Protein AF-A0A7Y8J6H9-F1 (afdb_monomer)

pLDDT: mean 86.35, std 7.86, range [52.81, 96.5]

Sequence (313 aa):
MFFIVEGRIDFYMDVNGRLVFYYHFTNDETTGGVTGLLPYSRMKTYSGNSIAVGKIRGIRFHKNYFQELEQLNPDFIQRLIGYITERARYFATTQMQREKVSALGNLAAGIAHELNNPASAINRIAYELHNRLLLNVELTEKMLSQNINPDHIQYFRKKIESKDSLPKQKLSSLQRMKKEDELMHWFEEKGLPVDHPVIDTFTEAGFSSDELKNLCDNVPKENVAQILLWIENLLSSKRIIKDMEEASARISNLVNATKIHVHMDRTNEKQPTDIHRDIENTLTLLGYKIREKNISLKKSFCNDLILIQAYIG

Structure (mmCIF, N/CA/C/O backbone):
data_AF-A0A7Y8J6H9-F1
#
_entry.id   AF-A0A7Y8J6H9-F1
#
loop_
_atom_site.group_PDB
_atom_site.id
_atom_site.type_symbol
_atom_site.label_atom_id
_atom_site.label_alt_id
_atom_site.label_comp_id
_atom_site.label_asym_id
_atom_site.label_entity_id
_atom_site.label_seq_id
_atom_site.pdbx_PDB_ins_code
_atom_site.Cartn_x
_atom_site.Cartn_y
_atom_site.Cartn_z
_atom_site.occupancy
_atom_site.B_iso_or_equiv
_atom_site.auth_seq_id
_atom_site.auth_comp_id
_atom_site.auth_asym_id
_atom_site.auth_atom_id
_atom_site.pdbx_PDB_model_num
ATOM 1 N N . MET A 1 1 ? 22.724 8.333 -47.349 1.00 91.81 1 MET A N 1
ATOM 2 C CA . MET A 1 1 ? 23.765 7.927 -46.391 1.00 91.81 1 MET A CA 1
ATOM 3 C C . MET A 1 1 ? 24.709 9.091 -46.146 1.00 91.81 1 MET A C 1
ATOM 5 O O . MET A 1 1 ? 25.038 9.801 -47.091 1.00 91.81 1 MET A O 1
ATOM 9 N N . PHE A 1 2 ? 25.119 9.297 -44.901 1.00 93.00 2 PHE A N 1
ATOM 10 C CA . PHE A 1 2 ? 26.217 10.192 -44.540 1.00 93.00 2 PHE A CA 1
ATOM 11 C C . PHE A 1 2 ? 27.339 9.354 -43.942 1.00 93.00 2 PHE A C 1
ATOM 13 O O . PHE A 1 2 ? 27.059 8.451 -43.158 1.00 93.00 2 PHE A O 1
ATOM 20 N N . PHE A 1 3 ? 28.571 9.657 -44.323 1.00 94.19 3 PHE A N 1
ATOM 21 C CA . PHE A 1 3 ? 29.775 9.018 -43.820 1.00 94.19 3 PHE A CA 1
ATOM 22 C C . PHE A 1 3 ? 30.663 10.090 -43.196 1.00 94.19 3 PHE A C 1
ATOM 24 O O . PHE A 1 3 ? 31.088 11.018 -43.880 1.00 94.19 3 PHE A O 1
ATOM 31 N N . ILE A 1 4 ? 30.901 10.006 -41.898 1.00 95.50 4 ILE A N 1
ATOM 32 C CA . ILE A 1 4 ? 31.739 10.941 -41.155 1.00 95.50 4 ILE A CA 1
ATOM 33 C C . ILE A 1 4 ? 33.169 10.436 -41.275 1.00 95.50 4 ILE A C 1
ATOM 35 O O . ILE A 1 4 ? 33.460 9.310 -40.899 1.00 95.50 4 ILE A O 1
ATOM 39 N N . VAL A 1 5 ? 34.048 11.266 -41.825 1.00 95.00 5 VAL A N 1
ATOM 40 C CA . VAL A 1 5 ? 35.475 10.964 -41.985 1.00 95.00 5 VAL A CA 1
ATOM 41 C C . VAL A 1 5 ? 36.255 11.481 -40.778 1.00 95.00 5 VAL A C 1
ATOM 43 O O . VAL A 1 5 ? 37.121 10.777 -40.271 1.00 95.00 5 VAL A O 1
ATOM 46 N N . GLU A 1 6 ? 35.932 12.693 -40.314 1.00 95.25 6 GLU A N 1
ATOM 47 C CA . GLU A 1 6 ? 36.521 13.332 -39.130 1.00 95.25 6 GLU A CA 1
ATOM 48 C C . GLU A 1 6 ? 35.443 14.074 -38.328 1.00 95.25 6 GLU A C 1
ATOM 50 O O . GLU A 1 6 ? 34.505 14.641 -38.898 1.00 95.25 6 GLU A O 1
ATOM 55 N N . GLY A 1 7 ? 35.612 14.115 -37.006 1.00 94.69 7 GLY A N 1
ATOM 56 C CA . GLY A 1 7 ? 34.668 14.733 -36.074 1.00 94.69 7 GLY A CA 1
ATOM 57 C C . GLY A 1 7 ? 33.564 13.778 -35.612 1.00 94.69 7 GLY A C 1
ATOM 58 O O . GLY A 1 7 ? 33.608 12.577 -35.874 1.00 94.69 7 GLY A O 1
ATOM 59 N N . ARG A 1 8 ? 32.575 14.321 -34.893 1.00 95.12 8 ARG A N 1
ATOM 60 C CA . ARG A 1 8 ? 31.498 13.550 -34.257 1.00 95.12 8 ARG A CA 1
ATOM 61 C C . ARG A 1 8 ? 30.139 14.195 -34.497 1.00 95.12 8 ARG A C 1
ATOM 63 O O . ARG A 1 8 ? 30.011 15.419 -34.483 1.00 95.12 8 ARG A O 1
ATOM 70 N N . ILE A 1 9 ? 29.120 13.366 -34.687 1.00 95.44 9 ILE A N 1
ATOM 71 C CA . ILE A 1 9 ? 27.719 13.788 -34.726 1.00 95.44 9 ILE A CA 1
ATOM 72 C C . ILE A 1 9 ? 26.964 13.088 -33.602 1.00 95.44 9 ILE A C 1
ATOM 74 O O . ILE A 1 9 ? 26.979 11.863 -33.531 1.00 95.44 9 ILE A O 1
ATOM 78 N N . ASP A 1 10 ? 26.259 13.854 -32.778 1.00 95.50 10 ASP A N 1
ATOM 79 C CA . ASP A 1 10 ? 25.422 13.331 -31.702 1.00 95.50 10 ASP A CA 1
ATOM 80 C C . ASP A 1 10 ? 23.957 13.291 -32.162 1.00 95.50 10 ASP A C 1
ATOM 82 O O . ASP A 1 10 ? 23.431 14.244 -32.738 1.00 95.50 10 ASP A O 1
ATOM 86 N N . PHE A 1 11 ? 23.299 12.158 -31.938 1.00 93.06 11 PHE A N 1
ATOM 87 C CA . PHE A 1 11 ? 21.918 11.894 -32.313 1.00 93.06 11 PHE A CA 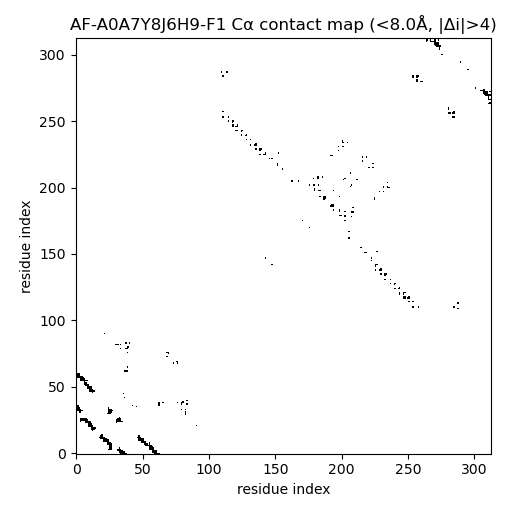1
ATOM 88 C C . PHE A 1 11 ? 21.000 11.999 -31.102 1.00 93.06 11 PHE A C 1
ATOM 90 O O . PHE A 1 11 ? 21.210 11.348 -30.075 1.00 93.06 11 PHE A O 1
ATOM 97 N N . TYR A 1 12 ? 19.950 12.792 -31.268 1.00 92.25 12 TYR A N 1
ATOM 98 C CA . TYR A 1 12 ? 18.951 13.094 -30.264 1.00 92.25 12 TYR A CA 1
ATOM 99 C C . TYR A 1 12 ? 17.572 12.694 -30.767 1.00 92.25 12 TYR A C 1
ATOM 101 O O . TYR A 1 12 ? 17.215 12.981 -31.908 1.00 92.25 12 TYR A O 1
ATOM 109 N N . MET A 1 13 ? 16.760 12.099 -29.904 1.00 90.00 13 MET A N 1
ATOM 110 C CA . MET A 1 13 ? 15.338 11.888 -30.175 1.00 90.00 13 MET A CA 1
ATOM 111 C C . MET A 1 13 ? 14.511 12.810 -29.293 1.00 90.00 13 MET A C 1
ATOM 113 O O . MET A 1 13 ? 14.901 13.100 -28.160 1.00 90.00 13 MET A O 1
ATOM 117 N N . ASP A 1 14 ? 13.374 13.256 -29.814 1.00 85.00 14 ASP A N 1
ATOM 118 C CA . ASP A 1 14 ? 12.376 13.929 -28.994 1.00 85.00 14 ASP A CA 1
ATOM 119 C C . ASP A 1 14 ? 11.662 12.885 -28.129 1.00 85.00 14 ASP A C 1
ATOM 121 O O . ASP A 1 14 ? 11.050 11.944 -28.639 1.00 85.00 14 ASP A O 1
ATOM 125 N N . VAL A 1 15 ? 11.782 13.039 -26.813 1.00 81.69 15 VAL A N 1
ATOM 126 C CA . VAL A 1 15 ? 11.034 12.264 -25.830 1.00 81.69 15 VAL A CA 1
ATOM 127 C C . VAL A 1 15 ? 10.274 13.251 -24.954 1.00 81.69 15 VAL A C 1
ATOM 129 O O . VAL A 1 15 ? 10.865 13.933 -24.116 1.00 81.69 15 VAL A O 1
ATOM 132 N N . ASN A 1 16 ? 8.954 13.318 -25.145 1.00 80.88 16 ASN A N 1
ATOM 133 C CA . ASN A 1 16 ? 8.042 14.204 -24.412 1.00 80.88 16 ASN A CA 1
ATOM 134 C C . ASN A 1 16 ? 8.439 15.697 -24.465 1.00 80.88 16 ASN A C 1
ATOM 136 O O . ASN A 1 16 ? 8.386 16.394 -23.452 1.00 80.88 16 ASN A O 1
ATOM 140 N N . GLY A 1 17 ? 8.860 16.190 -25.632 1.00 82.81 17 GLY A N 1
ATOM 141 C CA . GLY A 1 17 ? 9.226 17.591 -25.860 1.00 82.81 17 GLY A CA 1
ATOM 142 C C . GLY A 1 17 ? 10.652 17.947 -25.432 1.00 82.81 17 GLY A C 1
ATOM 143 O O . GLY A 1 17 ? 11.001 19.127 -25.378 1.00 82.81 17 GLY A O 1
ATOM 144 N N . ARG A 1 18 ? 11.488 16.956 -25.096 1.00 85.50 18 ARG A N 1
ATOM 145 C CA . ARG A 1 18 ? 12.907 17.148 -24.764 1.00 85.50 18 ARG A CA 1
ATOM 146 C C . ARG A 1 18 ? 13.788 16.339 -25.705 1.00 85.50 18 ARG A C 1
ATOM 148 O O . ARG A 1 18 ? 13.578 15.143 -25.886 1.00 85.50 18 ARG A O 1
ATOM 155 N N . LEU A 1 19 ? 14.824 16.981 -26.242 1.00 88.19 19 LEU A N 1
ATOM 156 C CA . LEU A 1 19 ? 15.874 16.300 -26.996 1.00 88.19 19 LEU A CA 1
ATOM 157 C C . LEU A 1 19 ? 16.740 15.484 -26.038 1.00 88.19 19 LEU A C 1
ATOM 159 O O . LEU A 1 19 ? 17.467 16.040 -25.216 1.00 88.19 19 LEU A O 1
ATOM 163 N N . VAL A 1 20 ? 16.676 14.162 -26.156 1.00 87.81 20 VAL A N 1
ATOM 164 C CA . VAL A 1 20 ? 17.495 13.248 -25.360 1.00 87.81 20 VAL A CA 1
ATOM 165 C C . VAL A 1 20 ? 18.556 12.624 -26.247 1.00 87.81 20 VAL A C 1
ATOM 167 O O . VAL A 1 20 ? 18.233 12.120 -27.317 1.00 87.81 20 VAL A O 1
ATOM 170 N N . PHE A 1 21 ? 19.809 12.639 -25.796 1.00 90.62 21 PHE A N 1
ATOM 171 C CA . PHE A 1 21 ? 20.904 11.945 -26.470 1.00 90.62 21 PHE A CA 1
ATOM 172 C C . PHE A 1 21 ? 20.623 10.436 -26.525 1.00 90.62 21 PHE A C 1
ATOM 174 O O . PHE A 1 21 ? 20.186 9.841 -25.533 1.00 90.62 21 PHE A O 1
ATOM 181 N N . TYR A 1 22 ? 20.859 9.830 -27.685 1.00 87.88 22 TYR A N 1
ATOM 182 C CA . TYR A 1 22 ? 20.682 8.395 -27.918 1.00 87.88 22 TYR A CA 1
ATOM 183 C C . TYR A 1 22 ? 21.949 7.733 -28.436 1.00 87.88 22 TYR A C 1
ATOM 185 O O . TYR A 1 22 ? 22.236 6.608 -28.055 1.00 87.88 22 TYR A O 1
ATOM 193 N N . TYR A 1 23 ? 22.681 8.382 -29.336 1.00 90.75 23 TYR A N 1
ATOM 194 C CA . TYR A 1 23 ? 23.809 7.740 -29.999 1.00 90.75 23 TYR A CA 1
ATOM 195 C C . TYR A 1 23 ? 24.784 8.782 -30.525 1.00 90.75 23 TYR A C 1
ATOM 197 O O . TYR A 1 23 ? 24.383 9.913 -30.785 1.00 90.75 23 TYR A O 1
ATOM 205 N N . HIS A 1 24 ? 26.039 8.408 -30.740 1.00 93.00 24 HIS A N 1
ATOM 206 C CA . HIS A 1 24 ? 26.976 9.233 -31.495 1.00 93.00 24 HIS A CA 1
ATOM 207 C C . HIS A 1 24 ? 27.435 8.486 -32.743 1.00 93.00 24 HIS A C 1
ATOM 209 O O . HIS A 1 24 ? 27.506 7.263 -32.758 1.00 93.00 24 HIS A O 1
ATOM 215 N N . PHE A 1 25 ? 27.795 9.224 -33.780 1.00 94.12 25 PHE A N 1
ATOM 216 C CA . PHE A 1 25 ? 28.416 8.700 -34.985 1.00 94.12 25 PHE A CA 1
ATOM 217 C C . PHE A 1 25 ? 29.807 9.321 -35.109 1.00 94.12 25 PHE A C 1
ATOM 219 O O . PHE A 1 25 ? 29.948 10.546 -35.114 1.00 94.12 25 PHE A O 1
ATOM 226 N N . THR A 1 26 ? 30.829 8.475 -35.185 1.00 94.75 26 THR A N 1
ATOM 227 C CA . THR A 1 26 ? 32.235 8.861 -35.366 1.00 94.75 26 THR A CA 1
ATOM 228 C C . THR A 1 26 ? 32.929 7.798 -36.209 1.00 94.75 26 THR A C 1
ATOM 230 O O . THR A 1 26 ? 32.455 6.673 -36.279 1.00 94.75 26 THR A O 1
ATOM 233 N N . ASN A 1 27 ? 34.020 8.121 -36.892 1.00 93.56 27 ASN A N 1
ATOM 234 C CA . ASN A 1 27 ? 34.721 7.139 -37.719 1.00 93.56 27 ASN A CA 1
ATOM 235 C C . ASN A 1 27 ? 35.529 6.153 -36.851 1.00 93.56 27 ASN A C 1
ATOM 237 O O . ASN A 1 27 ? 36.738 6.304 -36.695 1.00 93.56 27 ASN A O 1
ATOM 241 N N . ASP A 1 28 ? 34.842 5.197 -36.228 1.00 91.38 28 ASP A N 1
ATOM 242 C CA . ASP A 1 28 ? 35.395 4.173 -35.341 1.00 91.38 28 ASP A CA 1
ATOM 243 C C . ASP A 1 28 ? 34.905 2.765 -35.712 1.00 91.38 28 ASP A C 1
ATOM 245 O O . ASP A 1 28 ? 34.056 2.580 -36.586 1.00 91.38 28 ASP A O 1
ATOM 249 N N . GLU A 1 29 ? 35.430 1.748 -35.029 1.00 87.88 29 GLU A N 1
ATOM 250 C CA . GLU A 1 29 ? 35.027 0.353 -35.251 1.00 87.88 29 GLU A CA 1
ATOM 251 C C . GLU A 1 29 ? 33.559 0.092 -34.895 1.00 87.88 29 GLU A C 1
ATOM 253 O O . GLU A 1 29 ? 32.939 -0.798 -35.472 1.00 87.88 29 GLU A O 1
ATOM 258 N N . THR A 1 30 ? 32.987 0.885 -33.987 1.00 85.75 30 THR A N 1
ATOM 259 C CA . THR A 1 30 ? 31.632 0.689 -33.457 1.00 85.75 30 THR A CA 1
ATOM 260 C C . THR A 1 30 ? 30.556 1.194 -34.414 1.00 85.75 30 THR A C 1
ATOM 262 O O . THR A 1 30 ? 29.526 0.548 -34.602 1.00 85.75 30 THR A O 1
ATOM 265 N N . THR A 1 31 ? 30.763 2.367 -35.012 1.00 89.50 31 THR A N 1
ATOM 266 C CA . THR A 1 31 ? 29.732 3.082 -35.779 1.00 89.50 31 THR A CA 1
ATOM 267 C C . THR A 1 31 ? 30.120 3.305 -37.236 1.00 89.50 31 THR A C 1
ATOM 269 O O . THR A 1 31 ? 29.258 3.635 -38.058 1.00 89.50 31 THR A O 1
ATOM 272 N N . GLY A 1 32 ? 31.407 3.150 -37.567 1.00 91.12 32 GLY A N 1
ATOM 273 C CA . GLY A 1 32 ? 31.953 3.346 -38.910 1.00 91.12 32 GLY A CA 1
ATOM 274 C C . GLY A 1 32 ? 31.743 4.751 -39.467 1.00 91.12 32 GLY A C 1
ATOM 275 O O . GLY A 1 32 ? 31.848 4.952 -40.670 1.00 91.12 32 GLY A O 1
ATOM 276 N N . GLY A 1 33 ? 31.344 5.713 -38.631 1.00 92.69 33 GLY A N 1
ATOM 277 C CA . GLY A 1 33 ? 30.960 7.057 -39.044 1.00 92.69 33 GLY A CA 1
ATOM 278 C C . GLY A 1 33 ? 29.685 7.112 -39.886 1.00 92.69 33 GLY A C 1
ATOM 279 O O . GLY A 1 33 ? 29.408 8.158 -40.474 1.00 92.69 33 GLY A O 1
ATOM 280 N N . VAL A 1 34 ? 28.899 6.033 -39.986 1.00 93.88 34 VAL A N 1
ATOM 281 C CA . VAL A 1 34 ? 27.810 5.957 -40.971 1.00 93.88 34 VAL A CA 1
ATOM 282 C C . VAL A 1 34 ? 26.441 6.238 -40.361 1.00 93.88 34 VAL A C 1
ATOM 284 O O . VAL A 1 34 ? 26.012 5.614 -39.392 1.00 93.88 34 VAL A O 1
ATOM 287 N N . THR A 1 35 ? 25.691 7.154 -40.975 1.00 91.81 35 THR A N 1
ATOM 288 C CA . THR A 1 35 ? 24.353 7.532 -40.509 1.00 91.81 35 THR A CA 1
ATOM 289 C C . THR A 1 35 ? 23.366 7.854 -41.641 1.00 91.81 35 THR A C 1
ATOM 291 O O . THR A 1 35 ? 23.690 7.864 -42.836 1.00 91.81 35 THR A O 1
ATOM 294 N N . GLY A 1 36 ? 22.110 8.088 -41.259 1.00 90.81 36 GLY A N 1
ATOM 295 C CA . GLY A 1 36 ? 20.974 8.294 -42.150 1.00 90.81 36 GLY A CA 1
ATOM 296 C C . GLY A 1 36 ? 20.478 7.000 -42.801 1.00 90.81 36 GLY A C 1
ATOM 297 O O . GLY A 1 36 ? 20.579 5.911 -42.236 1.00 90.81 36 GLY A O 1
ATOM 298 N N . LEU A 1 37 ? 19.919 7.131 -44.008 1.00 91.44 37 LEU A N 1
ATOM 299 C CA . LEU A 1 37 ? 19.458 5.989 -44.797 1.00 91.44 37 LEU A CA 1
ATOM 300 C C . LEU A 1 37 ? 20.661 5.213 -45.348 1.00 91.44 37 LEU A C 1
ATOM 302 O O . LEU A 1 37 ? 21.498 5.816 -46.027 1.00 91.44 37 LEU A O 1
ATOM 306 N N . LEU A 1 38 ? 20.702 3.910 -45.069 1.00 91.94 38 LEU A N 1
ATOM 307 C CA . LEU A 1 38 ? 21.708 2.944 -45.522 1.00 91.94 38 LEU A CA 1
ATOM 308 C C . LEU A 1 38 ? 21.074 1.923 -46.486 1.00 91.94 38 LEU A C 1
ATOM 310 O O . LEU A 1 38 ? 19.846 1.776 -46.460 1.00 91.94 38 LEU A O 1
ATOM 314 N N . PRO A 1 39 ? 21.867 1.219 -47.317 1.00 91.06 39 PRO A N 1
ATOM 315 C CA . PRO A 1 39 ? 21.382 0.101 -48.127 1.00 91.06 39 PRO A CA 1
ATOM 316 C C . PRO A 1 39 ? 20.582 -0.901 -47.283 1.00 91.06 39 PRO A C 1
ATOM 318 O O . PRO A 1 39 ? 20.914 -1.139 -46.123 1.00 91.06 39 PRO A O 1
ATOM 321 N N . TYR A 1 40 ? 19.486 -1.426 -47.841 1.00 88.75 40 TYR A N 1
ATOM 322 C CA . TYR A 1 40 ? 18.558 -2.363 -47.180 1.00 88.75 40 TYR A CA 1
ATOM 323 C C . TYR A 1 40 ? 17.837 -1.857 -45.917 1.00 88.75 40 TYR A C 1
ATOM 325 O O . TYR A 1 40 ? 17.044 -2.582 -45.310 1.00 88.75 40 TYR A O 1
ATOM 333 N N . SER A 1 41 ? 18.043 -0.598 -45.522 1.00 88.56 41 SER A N 1
ATOM 334 C CA . SER A 1 41 ? 17.325 0.000 -44.399 1.00 88.56 41 SER A CA 1
ATOM 335 C C . SER A 1 41 ? 15.829 0.136 -44.696 1.00 88.56 41 SER A C 1
ATOM 337 O O . SER A 1 41 ? 15.424 0.613 -45.754 1.00 88.56 41 SER A O 1
ATOM 339 N N . ARG A 1 42 ? 14.996 -0.209 -43.707 1.00 86.88 42 ARG A N 1
ATOM 340 C CA . ARG A 1 42 ? 13.530 -0.039 -43.740 1.00 86.88 42 ARG A CA 1
ATOM 341 C C . ARG A 1 42 ? 13.063 1.351 -43.280 1.00 86.88 42 ARG A C 1
ATOM 343 O O . ARG A 1 42 ? 11.867 1.574 -43.102 1.00 86.88 42 ARG A O 1
ATOM 350 N N . MET A 1 43 ? 13.991 2.279 -43.049 1.00 84.88 43 MET A N 1
ATOM 351 C CA . MET A 1 43 ? 13.695 3.620 -42.542 1.00 84.88 43 MET A CA 1
ATOM 352 C C . MET A 1 43 ? 12.871 4.429 -43.556 1.00 84.88 43 MET A C 1
ATOM 354 O O . MET A 1 43 ? 13.311 4.652 -44.681 1.00 84.88 43 MET A O 1
ATOM 358 N N . LYS A 1 44 ? 11.687 4.899 -43.141 1.00 83.75 44 LYS A N 1
ATOM 359 C CA . LYS A 1 44 ? 10.803 5.755 -43.959 1.00 83.75 44 LYS A CA 1
ATOM 360 C C . LYS A 1 44 ? 10.868 7.231 -43.568 1.00 83.75 44 LYS A C 1
ATOM 362 O O . LYS A 1 44 ? 10.704 8.098 -44.419 1.00 83.75 44 LYS A O 1
ATOM 367 N N . THR A 1 45 ? 11.123 7.507 -42.294 1.00 85.00 45 THR A N 1
ATOM 368 C CA . THR A 1 45 ? 11.225 8.848 -41.712 1.00 85.00 45 THR A CA 1
ATOM 369 C C . THR A 1 45 ? 12.455 8.925 -40.815 1.00 85.00 45 THR A C 1
ATOM 371 O O . THR A 1 45 ? 12.956 7.904 -40.340 1.00 85.00 45 THR A O 1
ATOM 374 N N . TYR A 1 46 ? 12.963 10.135 -40.595 1.00 84.44 46 TYR A N 1
ATOM 375 C CA . TYR A 1 46 ? 14.020 10.373 -39.618 1.00 84.44 46 TYR A CA 1
ATOM 376 C C . TYR A 1 46 ? 13.399 10.424 -38.220 1.00 84.44 46 TYR A C 1
ATOM 378 O O . TYR A 1 46 ? 12.488 11.211 -37.981 1.00 84.44 46 TYR A O 1
ATOM 386 N N . SER A 1 47 ? 13.872 9.575 -37.309 1.00 83.12 47 SER A N 1
ATOM 387 C CA . SER A 1 47 ? 13.324 9.429 -35.951 1.00 83.12 47 SER A CA 1
ATOM 388 C C . SER A 1 47 ? 13.880 10.433 -34.935 1.00 83.12 47 SER A C 1
ATOM 390 O O . SER A 1 47 ? 13.511 10.388 -33.764 1.00 83.12 47 SER A O 1
ATOM 392 N N . GLY A 1 48 ? 14.783 11.321 -35.352 1.00 88.56 48 GLY A N 1
ATOM 393 C CA . GLY A 1 48 ? 15.436 12.273 -34.464 1.00 88.56 48 GLY A CA 1
ATOM 394 C C . GLY A 1 48 ? 16.343 13.254 -35.198 1.00 88.56 48 GLY A C 1
ATOM 395 O O . GLY A 1 48 ? 16.468 13.226 -36.424 1.00 88.56 48 GLY A O 1
ATOM 396 N N . ASN A 1 49 ? 16.990 14.109 -34.417 1.00 90.62 49 ASN A N 1
ATOM 397 C CA . ASN A 1 49 ? 17.871 15.174 -34.866 1.00 90.62 49 ASN A CA 1
ATOM 398 C C . ASN A 1 49 ? 19.331 14.780 -34.664 1.00 90.62 49 ASN A C 1
ATOM 400 O O . ASN A 1 49 ? 19.696 14.185 -33.658 1.00 90.62 49 ASN A O 1
ATOM 404 N N . SER A 1 50 ? 20.179 15.130 -35.622 1.00 92.44 50 SER A N 1
ATOM 405 C CA . SER A 1 50 ? 21.624 14.923 -35.535 1.00 92.44 50 SER A CA 1
ATOM 406 C C . SER A 1 50 ? 22.316 16.275 -35.448 1.00 92.44 50 SER A C 1
ATOM 408 O O . SER A 1 50 ? 22.080 17.131 -36.298 1.00 92.44 50 SER A O 1
ATOM 410 N N . ILE A 1 51 ? 23.154 16.467 -34.435 1.00 94.00 51 ILE A N 1
ATOM 411 C CA . ILE A 1 51 ? 23.860 17.720 -34.168 1.00 94.00 51 ILE A CA 1
ATOM 412 C C . ILE A 1 51 ? 25.360 17.461 -34.292 1.00 94.00 51 ILE A C 1
ATOM 414 O O . ILE A 1 51 ? 25.894 16.533 -33.688 1.00 94.00 51 ILE A O 1
ATOM 418 N N . ALA A 1 52 ? 26.047 18.271 -35.096 1.00 95.25 52 ALA A N 1
ATOM 419 C CA . ALA A 1 52 ? 27.498 18.207 -35.204 1.00 95.25 52 ALA A CA 1
ATOM 420 C C . ALA A 1 52 ? 28.147 18.697 -33.902 1.00 95.25 52 ALA A C 1
ATOM 422 O O . ALA A 1 52 ? 27.847 19.794 -33.428 1.00 95.25 52 ALA A O 1
ATOM 423 N N . VAL A 1 53 ? 29.063 17.904 -33.346 1.00 94.00 53 VAL A N 1
ATOM 424 C CA . VAL A 1 53 ? 29.858 18.292 -32.179 1.00 94.00 53 VAL A CA 1
ATOM 425 C C . VAL A 1 53 ? 31.202 18.807 -32.670 1.00 94.00 53 VAL A C 1
ATOM 427 O O . VAL A 1 53 ? 32.142 18.049 -32.902 1.00 94.00 53 VAL A O 1
ATOM 430 N N . GLY A 1 54 ? 31.272 20.122 -32.863 1.00 94.94 54 GLY A N 1
ATOM 431 C CA . GLY A 1 54 ? 32.442 20.791 -33.426 1.00 94.94 54 GLY A CA 1
ATOM 432 C C . GLY A 1 54 ? 32.510 20.698 -34.953 1.00 94.94 54 GLY A C 1
ATOM 433 O O . GLY A 1 54 ? 31.494 20.584 -35.639 1.00 94.94 54 GLY A O 1
ATOM 434 N N . LYS A 1 55 ? 33.727 20.801 -35.499 1.00 95.69 55 LYS A N 1
ATOM 435 C CA . LYS A 1 55 ? 33.958 20.711 -36.946 1.00 95.69 55 LYS A CA 1
ATOM 436 C C . LYS A 1 55 ? 33.894 19.250 -37.386 1.00 95.69 55 LYS A C 1
ATOM 438 O O . LYS A 1 55 ? 34.587 18.409 -36.823 1.00 95.69 55 LYS A O 1
ATOM 443 N N . ILE A 1 56 ? 33.094 18.976 -38.413 1.00 95.69 56 ILE A N 1
ATOM 444 C CA . ILE A 1 56 ? 32.973 17.650 -39.022 1.00 95.69 56 ILE A CA 1
ATOM 445 C C . ILE A 1 56 ? 33.428 17.692 -40.479 1.00 95.69 56 ILE A C 1
ATOM 447 O O . ILE A 1 56 ? 33.176 18.666 -41.192 1.00 95.69 56 ILE A O 1
ATOM 451 N N . ARG A 1 57 ? 34.052 16.609 -40.938 1.00 96.50 57 ARG A N 1
ATOM 452 C CA . ARG A 1 57 ? 34.289 16.339 -42.358 1.00 96.50 57 ARG A CA 1
ATOM 453 C C . ARG A 1 57 ? 33.578 15.046 -42.704 1.00 96.50 57 ARG A C 1
ATOM 455 O O . ARG A 1 57 ? 33.819 14.023 -42.071 1.00 96.50 57 ARG A O 1
ATOM 462 N N . GLY A 1 58 ? 32.709 15.076 -43.705 1.00 94.44 58 GLY A N 1
ATOM 463 C CA . GLY A 1 58 ? 31.941 13.903 -44.096 1.00 94.44 58 GLY A CA 1
ATOM 464 C C . GLY A 1 58 ? 31.563 13.903 -45.567 1.00 94.44 58 GLY A C 1
ATOM 465 O O . GLY A 1 58 ? 31.642 14.921 -46.251 1.00 94.44 58 GLY A O 1
ATOM 466 N N . ILE A 1 59 ? 31.144 12.737 -46.039 1.00 94.06 59 ILE A N 1
ATOM 467 C CA . ILE A 1 59 ? 30.722 12.468 -47.407 1.00 94.06 59 ILE A CA 1
ATOM 468 C C . ILE A 1 59 ? 29.227 12.161 -47.383 1.00 94.06 59 ILE A C 1
ATOM 470 O O . ILE A 1 59 ? 28.741 11.394 -46.548 1.00 94.06 59 ILE A O 1
ATOM 474 N N . ARG A 1 60 ? 28.477 12.748 -48.317 1.00 93.62 60 ARG A N 1
ATOM 475 C CA . ARG A 1 60 ? 27.058 12.446 -48.509 1.00 93.62 60 ARG A CA 1
ATOM 476 C C . ARG A 1 60 ? 26.891 11.582 -49.748 1.00 93.62 60 ARG A C 1
ATOM 478 O O . ARG A 1 60 ? 27.211 12.014 -50.848 1.00 93.62 60 ARG A O 1
ATOM 485 N N . PHE A 1 61 ? 26.313 10.403 -49.565 1.00 91.88 61 PHE A N 1
ATOM 486 C CA . PHE A 1 61 ? 26.033 9.467 -50.645 1.00 91.88 61 PHE A CA 1
ATOM 487 C C . PHE A 1 61 ? 24.523 9.356 -50.872 1.00 91.88 61 PHE A C 1
ATOM 489 O O . PHE A 1 61 ? 23.749 9.068 -49.944 1.00 91.88 61 PHE A O 1
ATOM 496 N N . HIS A 1 62 ? 24.093 9.638 -52.103 1.00 93.75 62 HIS A N 1
ATOM 497 C CA . HIS A 1 62 ? 22.681 9.634 -52.474 1.00 93.75 62 HIS A CA 1
ATOM 498 C C . HIS A 1 62 ? 22.170 8.200 -52.670 1.00 93.75 62 HIS A C 1
ATOM 500 O O . HIS A 1 62 ? 22.882 7.347 -53.189 1.00 93.75 62 HIS A O 1
ATOM 506 N N . LYS A 1 63 ? 20.915 7.936 -52.280 1.00 91.62 63 LYS A N 1
ATOM 507 C CA . LYS A 1 63 ? 20.323 6.584 -52.294 1.00 91.62 63 LYS A CA 1
ATOM 508 C C . LYS A 1 63 ? 20.293 5.921 -53.677 1.00 91.62 63 LYS A C 1
ATOM 510 O O . LYS A 1 63 ? 20.320 4.702 -53.758 1.00 91.62 63 LYS A O 1
ATOM 515 N N . ASN A 1 64 ? 20.256 6.718 -54.748 1.00 95.06 64 ASN A N 1
ATOM 516 C CA . ASN A 1 64 ? 20.198 6.213 -56.127 1.00 95.06 64 ASN A CA 1
ATOM 517 C C . ASN A 1 64 ? 21.438 5.393 -56.511 1.00 95.06 64 ASN A C 1
ATOM 519 O O . ASN A 1 64 ? 21.351 4.567 -57.406 1.00 95.06 64 ASN A O 1
ATOM 523 N N . TYR A 1 65 ? 22.560 5.596 -55.820 1.00 93.44 65 TYR A N 1
ATOM 524 C CA . TYR A 1 65 ? 23.815 4.902 -56.099 1.00 93.44 65 TYR A CA 1
ATOM 525 C C . TYR A 1 65 ? 24.028 3.667 -55.209 1.00 93.44 65 TYR A C 1
ATOM 527 O O . TYR A 1 65 ? 25.092 3.065 -55.245 1.00 93.44 65 TYR A O 1
ATOM 535 N N . PHE A 1 66 ? 23.059 3.278 -54.368 1.00 92.69 66 PHE A N 1
ATOM 536 C CA . PHE A 1 66 ? 23.234 2.134 -53.458 1.00 92.69 66 PHE A CA 1
ATOM 537 C C . PHE A 1 66 ? 23.399 0.802 -54.197 1.00 92.69 66 PHE A C 1
ATOM 539 O O . PHE A 1 66 ? 24.189 -0.024 -53.755 1.00 92.69 66 PHE A O 1
ATOM 546 N N . GLN A 1 67 ? 22.697 0.614 -55.318 1.00 91.62 67 GLN A N 1
ATOM 547 C CA . GLN A 1 67 ? 22.811 -0.603 -56.127 1.00 91.62 67 GLN A CA 1
ATOM 548 C C . GLN A 1 67 ? 24.184 -0.704 -56.809 1.00 91.62 67 GLN A C 1
ATOM 550 O O . GLN A 1 67 ? 24.791 -1.768 -56.826 1.00 91.62 67 GLN A O 1
ATOM 555 N N . GLU A 1 68 ? 24.701 0.410 -57.330 1.00 93.88 68 GLU A N 1
ATOM 556 C CA . GLU A 1 68 ? 26.047 0.467 -57.911 1.00 93.88 68 GLU A CA 1
ATOM 557 C C . GLU A 1 68 ? 27.126 0.246 -56.840 1.00 93.88 68 GLU A C 1
ATOM 559 O O . GLU A 1 68 ? 28.061 -0.521 -57.046 1.00 93.88 68 GLU A O 1
ATOM 564 N N . LEU A 1 69 ? 26.962 0.850 -55.657 1.00 89.81 69 LEU A N 1
ATOM 565 C CA . LEU A 1 69 ? 27.870 0.660 -54.523 1.00 89.81 69 LEU A CA 1
ATOM 566 C C . LEU A 1 69 ? 27.986 -0.814 -54.117 1.00 89.81 69 LEU A C 1
ATOM 568 O O . LEU A 1 69 ? 29.074 -1.272 -53.784 1.00 89.81 69 LEU A O 1
ATOM 572 N N . GLU A 1 70 ? 26.877 -1.549 -54.155 1.00 92.00 70 GLU A N 1
ATOM 573 C CA . GLU A 1 70 ? 26.863 -2.982 -53.876 1.00 92.00 70 GLU A CA 1
ATOM 574 C C . GLU A 1 70 ? 27.604 -3.798 -54.932 1.00 92.00 70 GLU A C 1
ATOM 576 O O . GLU A 1 70 ? 28.367 -4.692 -54.577 1.00 92.00 70 GLU A O 1
ATOM 581 N N . GLN A 1 71 ? 27.435 -3.464 -56.212 1.00 93.69 71 GLN A N 1
ATOM 582 C CA . GLN A 1 71 ? 28.161 -4.129 -57.296 1.00 93.69 71 GLN A CA 1
ATOM 583 C C . GLN A 1 71 ? 29.671 -3.878 -57.211 1.00 93.69 71 GLN A C 1
ATOM 585 O O . GLN A 1 71 ? 30.459 -4.779 -57.486 1.00 93.69 71 GLN A O 1
ATOM 590 N N . LEU A 1 72 ? 30.072 -2.664 -56.824 1.00 94.75 72 LEU A N 1
ATOM 591 C CA . LEU A 1 72 ? 31.476 -2.268 -56.735 1.00 94.75 72 LEU A CA 1
ATOM 592 C C . LEU A 1 72 ? 32.166 -2.778 -55.466 1.00 94.75 72 LEU A C 1
ATOM 594 O O . LEU A 1 72 ? 33.366 -3.046 -55.497 1.00 94.75 72 LEU A O 1
ATOM 598 N N . ASN A 1 73 ? 31.449 -2.863 -54.340 1.00 94.25 73 ASN A N 1
ATOM 599 C CA . ASN A 1 73 ? 32.038 -3.254 -53.060 1.00 94.25 73 ASN A CA 1
ATOM 600 C C . ASN A 1 73 ? 31.038 -3.982 -52.131 1.00 94.25 73 ASN A C 1
ATOM 602 O O . ASN A 1 73 ? 30.492 -3.375 -51.199 1.00 94.25 73 ASN A O 1
ATOM 606 N N . PRO A 1 74 ? 30.827 -5.296 -52.340 1.00 92.69 74 PRO A N 1
ATOM 607 C CA . PRO A 1 74 ? 29.958 -6.114 -51.492 1.00 92.69 74 PRO A CA 1
ATOM 608 C C . PRO A 1 74 ? 30.391 -6.150 -50.017 1.00 92.69 74 PRO A C 1
ATOM 610 O O . PRO A 1 74 ? 29.549 -6.059 -49.120 1.00 92.69 74 PRO A O 1
ATOM 613 N N . ASP A 1 75 ? 31.698 -6.207 -49.745 1.00 93.50 75 ASP A N 1
ATOM 614 C CA . ASP A 1 75 ? 32.241 -6.260 -48.379 1.00 93.50 75 ASP A CA 1
ATOM 615 C C . ASP A 1 75 ? 31.896 -4.994 -47.584 1.00 93.50 75 ASP A C 1
ATOM 617 O O . ASP A 1 75 ? 31.596 -5.043 -46.385 1.00 93.50 75 ASP A O 1
ATOM 621 N N . PHE A 1 76 ? 31.889 -3.837 -48.250 1.00 90.81 76 PHE A N 1
ATOM 622 C CA . PHE A 1 76 ? 31.465 -2.589 -47.628 1.00 90.81 76 PHE A CA 1
ATOM 623 C C . PHE A 1 76 ? 29.978 -2.620 -47.261 1.00 90.81 76 PHE A C 1
ATOM 625 O O . PHE A 1 76 ? 29.623 -2.235 -46.145 1.00 90.81 76 PHE A O 1
ATOM 632 N N . ILE A 1 77 ? 29.110 -3.140 -48.137 1.00 92.75 77 ILE A N 1
ATOM 633 C CA . ILE A 1 77 ? 27.684 -3.335 -47.827 1.00 92.75 77 ILE A CA 1
ATOM 634 C C . ILE A 1 77 ? 27.506 -4.261 -46.620 1.00 92.75 77 ILE A C 1
ATOM 636 O O . ILE A 1 77 ? 26.712 -3.951 -45.729 1.00 92.75 77 ILE A O 1
ATOM 640 N N . GLN A 1 78 ? 28.274 -5.350 -46.537 1.00 91.25 78 GLN A N 1
ATOM 641 C CA . GLN A 1 78 ? 28.222 -6.265 -45.396 1.00 91.25 78 GLN A CA 1
ATOM 642 C C . GLN A 1 78 ? 28.569 -5.554 -44.077 1.00 91.25 78 GLN A C 1
ATOM 644 O O . GLN A 1 78 ? 27.868 -5.731 -43.076 1.00 91.25 78 GLN A O 1
ATOM 649 N N . ARG A 1 79 ? 29.584 -4.678 -44.074 1.00 91.69 79 ARG A N 1
ATOM 650 C CA . ARG A 1 79 ? 29.911 -3.842 -42.903 1.00 91.69 79 ARG A CA 1
ATOM 651 C C . ARG A 1 79 ? 28.784 -2.868 -42.553 1.00 91.69 79 ARG A C 1
ATOM 653 O O . ARG A 1 79 ? 28.435 -2.744 -41.381 1.00 91.69 79 ARG A O 1
ATOM 660 N N . LEU A 1 80 ? 28.163 -2.226 -43.550 1.00 92.62 80 LEU A N 1
ATOM 661 C CA . LEU A 1 80 ? 27.006 -1.345 -43.334 1.00 92.62 80 LEU A CA 1
ATOM 662 C C . LEU A 1 80 ? 25.832 -2.083 -42.677 1.00 92.62 80 LEU A C 1
ATOM 664 O O . LEU A 1 80 ? 25.199 -1.538 -41.772 1.00 92.62 80 LEU A O 1
ATOM 668 N N . ILE A 1 81 ? 25.563 -3.325 -43.087 1.00 91.44 81 ILE A N 1
ATOM 669 C CA . ILE A 1 81 ? 24.542 -4.180 -42.465 1.00 91.44 81 ILE A CA 1
ATOM 670 C C . ILE A 1 81 ? 24.904 -4.492 -41.006 1.00 91.44 81 ILE A C 1
ATOM 672 O O . ILE A 1 81 ? 24.029 -4.436 -40.135 1.00 91.44 81 ILE A O 1
ATOM 676 N N . GLY A 1 82 ? 26.183 -4.750 -40.716 1.00 91.56 82 GLY A N 1
ATOM 677 C CA . GLY A 1 82 ? 26.695 -4.900 -39.351 1.00 91.56 82 GLY A CA 1
ATOM 678 C C . GLY A 1 82 ? 26.375 -3.684 -38.476 1.00 91.56 82 GLY A C 1
ATOM 679 O O . GLY A 1 82 ? 25.727 -3.827 -37.439 1.00 91.56 82 GLY A O 1
ATOM 680 N N . TYR A 1 83 ? 26.703 -2.476 -38.947 1.00 91.94 83 TYR A N 1
ATOM 681 C CA . TYR A 1 83 ? 26.397 -1.232 -38.226 1.00 91.94 83 TYR A CA 1
ATOM 682 C C . TYR A 1 83 ? 24.894 -1.013 -38.016 1.00 91.94 83 TYR A C 1
ATOM 684 O O . TYR A 1 83 ? 24.479 -0.560 -36.949 1.00 91.94 83 TYR A O 1
ATOM 692 N N . ILE A 1 84 ? 24.046 -1.349 -38.998 1.00 90.38 84 ILE A N 1
ATOM 693 C CA . ILE A 1 84 ? 22.583 -1.290 -38.828 1.00 90.38 84 ILE A CA 1
ATOM 694 C C . ILE A 1 84 ? 22.134 -2.239 -37.716 1.00 90.38 84 ILE A C 1
ATOM 696 O O . ILE A 1 84 ? 21.284 -1.860 -36.912 1.00 90.38 84 ILE A O 1
ATOM 700 N N . THR A 1 85 ? 22.686 -3.451 -37.683 1.00 89.19 85 THR A N 1
ATOM 701 C CA . THR A 1 85 ? 22.298 -4.504 -36.739 1.00 89.19 85 THR A CA 1
ATOM 702 C C . THR A 1 85 ? 22.694 -4.143 -35.312 1.00 89.19 85 THR A C 1
ATOM 704 O O . THR A 1 85 ? 21.846 -4.183 -34.420 1.00 89.19 85 THR A O 1
ATOM 707 N N . GLU A 1 86 ? 23.940 -3.711 -35.101 1.00 88.25 86 GLU A N 1
ATOM 708 C CA . GLU A 1 86 ? 24.407 -3.242 -33.792 1.00 88.25 86 GLU A CA 1
ATOM 709 C C . GLU A 1 86 ? 23.613 -2.024 -33.320 1.00 88.25 86 GLU A C 1
ATOM 711 O O . GLU A 1 86 ? 23.134 -1.989 -32.185 1.00 88.25 86 GLU A O 1
ATOM 716 N N . ARG A 1 87 ? 23.360 -1.062 -34.215 1.00 88.75 87 ARG A N 1
ATOM 717 C CA . ARG A 1 87 ? 22.528 0.101 -33.897 1.00 88.75 87 ARG A CA 1
ATOM 718 C C . ARG A 1 87 ? 21.104 -0.309 -33.526 1.00 88.75 87 ARG A C 1
ATOM 720 O O . ARG A 1 87 ? 20.578 0.172 -32.531 1.00 88.75 87 ARG A O 1
ATOM 727 N N . ALA A 1 88 ? 20.469 -1.204 -34.279 1.00 87.12 88 ALA A N 1
ATOM 728 C CA . ALA A 1 88 ? 19.121 -1.674 -33.962 1.00 87.12 88 ALA A CA 1
ATOM 729 C C . ALA A 1 88 ? 19.067 -2.363 -32.589 1.00 87.12 88 ALA A C 1
ATOM 731 O O . ALA A 1 88 ? 18.149 -2.099 -31.810 1.00 87.12 88 ALA A O 1
ATOM 732 N N . ARG A 1 89 ? 20.074 -3.187 -32.266 1.00 87.12 89 ARG A N 1
ATOM 733 C CA . ARG A 1 89 ? 20.198 -3.836 -30.956 1.00 87.12 89 ARG A CA 1
ATOM 734 C C . ARG A 1 89 ? 20.358 -2.808 -29.840 1.00 87.12 89 ARG A C 1
ATOM 736 O O . ARG A 1 89 ? 19.609 -2.869 -28.869 1.00 87.12 89 ARG A O 1
ATOM 743 N N . TYR A 1 90 ? 21.261 -1.841 -30.008 1.00 86.56 90 TYR A N 1
ATOM 744 C CA . TYR A 1 90 ? 21.483 -0.769 -29.038 1.00 86.56 90 TYR A CA 1
ATOM 745 C C . TYR A 1 90 ? 20.185 -0.004 -28.745 1.00 86.56 90 TYR A C 1
ATOM 747 O O . TYR A 1 90 ? 19.775 0.117 -27.590 1.00 86.56 90 TYR A O 1
ATOM 755 N N . PHE A 1 91 ? 19.478 0.430 -29.792 1.00 84.94 91 PHE A N 1
ATOM 756 C CA . PHE A 1 91 ? 18.210 1.147 -29.650 1.00 84.94 91 PHE A CA 1
ATOM 757 C C . PHE A 1 91 ? 17.154 0.313 -28.920 1.00 84.94 91 PHE A C 1
ATOM 759 O O . PHE A 1 91 ? 16.501 0.834 -28.017 1.00 84.94 91 PHE A O 1
ATOM 766 N N . ALA A 1 92 ? 17.013 -0.972 -29.259 1.00 84.06 92 ALA A N 1
ATOM 767 C CA . ALA A 1 92 ? 16.086 -1.867 -28.572 1.00 84.06 92 ALA A CA 1
ATOM 768 C C . ALA A 1 92 ? 16.430 -2.004 -27.079 1.00 84.06 92 ALA A C 1
ATOM 770 O O . ALA A 1 92 ? 15.546 -1.881 -26.231 1.00 84.06 92 ALA A O 1
ATOM 771 N N . THR A 1 93 ? 17.713 -2.180 -26.739 1.00 84.56 93 THR A N 1
ATOM 772 C CA . THR A 1 93 ? 18.149 -2.294 -25.339 1.00 84.56 93 THR A CA 1
ATOM 773 C C . THR A 1 93 ? 17.933 -1.008 -24.545 1.00 84.56 93 THR A C 1
ATOM 775 O O . THR A 1 93 ? 17.407 -1.058 -23.434 1.00 84.56 93 THR A O 1
ATOM 778 N N . THR A 1 94 ? 18.268 0.156 -25.109 1.00 82.50 94 THR A N 1
ATOM 779 C CA . THR A 1 94 ? 18.076 1.450 -24.441 1.00 82.50 94 THR A CA 1
ATOM 780 C C . THR A 1 94 ? 16.597 1.775 -24.269 1.00 82.50 94 THR A C 1
ATOM 782 O O . THR A 1 94 ? 16.203 2.276 -23.217 1.00 82.50 94 THR A O 1
ATOM 785 N N . GLN A 1 95 ? 15.767 1.478 -25.272 1.00 81.31 95 GLN A N 1
ATOM 786 C CA . GLN A 1 95 ? 14.322 1.671 -25.186 1.00 81.31 95 GLN A CA 1
ATOM 787 C C . GLN A 1 95 ? 13.724 0.811 -24.069 1.00 81.31 95 GLN A C 1
ATOM 789 O O . GLN A 1 95 ? 13.036 1.340 -23.199 1.00 81.31 95 GLN A O 1
ATOM 794 N N . MET A 1 96 ? 14.071 -0.479 -24.028 1.00 77.44 96 MET A N 1
ATOM 795 C CA . MET A 1 96 ? 13.622 -1.393 -22.977 1.00 77.44 96 MET A CA 1
ATOM 796 C C . MET A 1 96 ? 14.061 -0.916 -21.585 1.00 77.44 96 MET A C 1
ATOM 798 O O . MET A 1 96 ? 13.262 -0.904 -20.653 1.00 77.44 96 MET A O 1
ATOM 802 N N . GLN A 1 97 ? 15.309 -0.462 -21.427 1.00 76.81 97 GLN A N 1
ATOM 803 C CA . GLN A 1 97 ? 15.791 0.097 -20.158 1.00 76.81 97 GLN A CA 1
ATOM 804 C C . GLN A 1 97 ? 15.020 1.356 -19.735 1.00 76.81 97 GLN A C 1
ATOM 806 O O . GLN A 1 97 ? 14.713 1.520 -18.555 1.00 76.81 97 GLN A O 1
ATOM 811 N N . ARG A 1 98 ? 14.679 2.244 -20.674 1.00 77.00 98 ARG A N 1
ATOM 812 C CA . ARG A 1 98 ? 13.888 3.448 -20.374 1.00 77.00 98 ARG A CA 1
ATOM 813 C C . ARG A 1 98 ? 12.459 3.119 -19.979 1.00 77.00 98 ARG A C 1
ATOM 815 O O . ARG A 1 98 ? 11.956 3.698 -19.019 1.00 77.00 98 ARG A O 1
ATOM 822 N N . GLU A 1 99 ? 11.825 2.192 -20.689 1.00 77.62 99 GLU A N 1
ATOM 823 C CA . GLU A 1 99 ? 10.494 1.694 -20.343 1.00 77.62 99 GLU A CA 1
ATOM 824 C C . GLU A 1 99 ? 10.497 1.087 -18.937 1.00 77.62 99 GLU A C 1
ATOM 826 O O . GLU A 1 99 ? 9.627 1.427 -18.138 1.00 77.62 99 GLU A O 1
ATOM 831 N N . LYS A 1 100 ? 11.531 0.310 -18.583 1.00 74.75 100 LYS A N 1
ATOM 832 C CA . LYS A 1 100 ? 11.725 -0.213 -17.221 1.00 74.75 100 LYS A CA 1
ATOM 833 C C . LYS A 1 100 ? 11.828 0.894 -16.173 1.00 74.75 100 LYS A C 1
ATOM 835 O O . LYS A 1 100 ? 11.095 0.871 -15.190 1.00 74.75 100 LYS A O 1
ATOM 840 N N . VAL A 1 101 ? 12.696 1.889 -16.376 1.00 75.19 101 VAL A N 1
ATOM 841 C CA . VAL A 1 101 ? 12.852 3.009 -15.425 1.00 75.19 101 VAL A CA 1
ATOM 842 C C . VAL A 1 101 ? 11.551 3.804 -15.285 1.00 75.19 101 VAL A C 1
ATOM 844 O O . VAL A 1 101 ? 11.173 4.177 -14.176 1.00 75.19 101 VAL A O 1
ATOM 847 N N . SER A 1 102 ? 10.837 4.037 -16.388 1.00 73.00 102 SER A N 1
ATOM 848 C CA . SER A 1 102 ? 9.548 4.731 -16.367 1.00 73.00 102 SER A CA 1
ATOM 849 C C . SER A 1 102 ? 8.475 3.927 -15.627 1.00 73.00 102 SER A C 1
ATOM 851 O O . SER A 1 102 ? 7.771 4.484 -14.781 1.00 73.00 102 SER A O 1
ATOM 853 N N . ALA A 1 103 ? 8.375 2.622 -15.890 1.00 72.19 103 ALA A N 1
ATOM 854 C CA . ALA A 1 103 ? 7.463 1.723 -15.191 1.00 72.19 103 ALA A CA 1
ATOM 855 C C . ALA A 1 103 ? 7.769 1.672 -13.687 1.00 72.19 103 ALA A C 1
ATOM 857 O O . ALA A 1 103 ? 6.854 1.810 -12.874 1.00 72.19 103 ALA A O 1
ATOM 858 N N . LEU A 1 104 ? 9.050 1.579 -13.317 1.00 72.50 104 LEU A N 1
ATOM 859 C CA . LEU A 1 104 ? 9.496 1.597 -11.927 1.00 72.50 104 LEU A CA 1
ATOM 860 C C . LEU A 1 104 ? 9.167 2.929 -11.242 1.00 72.50 104 LEU A C 1
ATOM 862 O O . LEU A 1 104 ? 8.709 2.923 -10.106 1.00 72.50 104 LEU A O 1
ATOM 866 N N . GLY A 1 105 ? 9.336 4.063 -11.928 1.00 74.62 105 GLY A N 1
ATOM 867 C CA . GLY A 1 105 ? 8.957 5.380 -11.407 1.00 74.62 105 GLY A CA 1
ATOM 868 C C . GLY A 1 105 ? 7.456 5.495 -11.126 1.00 74.62 105 GLY A C 1
ATOM 869 O O . GLY A 1 105 ? 7.058 5.954 -10.055 1.00 74.62 105 GLY A O 1
ATOM 870 N N . ASN A 1 106 ? 6.619 5.009 -12.046 1.00 74.00 106 ASN A N 1
ATOM 871 C CA . ASN A 1 106 ? 5.166 4.969 -11.856 1.00 74.00 106 ASN A CA 1
ATOM 872 C C . ASN A 1 106 ? 4.755 4.039 -10.704 1.00 74.00 106 ASN A C 1
ATOM 874 O O . ASN A 1 106 ? 3.875 4.382 -9.913 1.00 74.00 106 ASN A O 1
ATOM 878 N N . LEU A 1 107 ? 5.391 2.869 -10.591 1.00 74.50 107 LEU A N 1
ATOM 879 C CA . LEU A 1 107 ? 5.164 1.946 -9.480 1.00 74.50 107 LEU A CA 1
ATOM 880 C C . LEU A 1 107 ? 5.606 2.557 -8.150 1.00 74.50 107 LEU A C 1
ATOM 882 O O . LEU A 1 107 ? 4.838 2.519 -7.196 1.00 74.50 107 LEU A O 1
ATOM 886 N N . ALA A 1 108 ? 6.785 3.176 -8.094 1.00 76.81 108 ALA A N 1
ATOM 887 C CA . ALA A 1 108 ? 7.300 3.833 -6.898 1.00 76.81 108 ALA A CA 1
ATOM 888 C C . ALA A 1 108 ? 6.363 4.948 -6.410 1.00 76.81 108 ALA A C 1
ATOM 890 O O . ALA A 1 108 ? 6.086 5.022 -5.215 1.00 76.81 108 ALA A O 1
ATOM 891 N N . ALA A 1 109 ? 5.819 5.765 -7.319 1.00 77.88 109 ALA A N 1
ATOM 892 C CA . ALA A 1 109 ? 4.834 6.790 -6.974 1.00 77.88 109 ALA A CA 1
ATOM 893 C C . ALA A 1 109 ? 3.539 6.185 -6.399 1.00 77.88 109 ALA A C 1
ATOM 895 O O . ALA A 1 109 ? 3.046 6.647 -5.369 1.00 77.88 109 ALA A O 1
ATOM 896 N N . GLY A 1 110 ? 3.017 5.119 -7.018 1.00 78.19 110 GLY A N 1
ATOM 897 C CA . GLY A 1 110 ? 1.832 4.411 -6.521 1.00 78.19 110 GLY A CA 1
ATOM 898 C C . GLY A 1 110 ? 2.062 3.751 -5.158 1.00 78.19 110 GLY A C 1
ATOM 899 O O . GLY A 1 110 ? 1.234 3.873 -4.262 1.00 78.19 110 GLY A O 1
ATOM 900 N N . ILE A 1 111 ? 3.216 3.110 -4.967 1.00 82.62 111 ILE A N 1
ATOM 901 C CA . ILE A 1 111 ? 3.595 2.469 -3.702 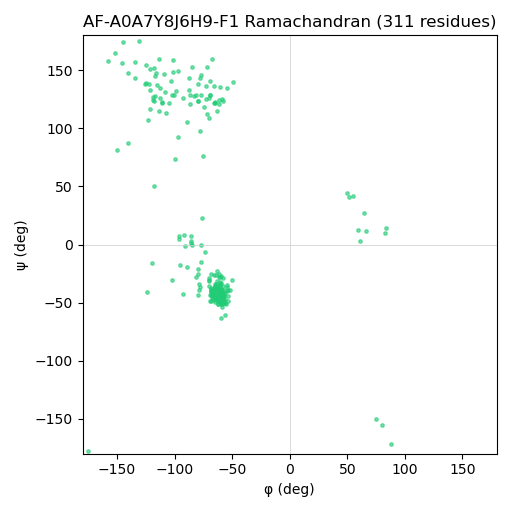1.00 82.62 111 ILE A CA 1
ATOM 902 C C . ILE A 1 111 ? 3.793 3.513 -2.603 1.00 82.62 111 ILE A C 1
ATOM 904 O O . ILE A 1 111 ? 3.336 3.300 -1.487 1.00 82.62 111 ILE A O 1
ATOM 908 N N . ALA A 1 112 ? 4.426 4.651 -2.899 1.00 83.19 112 ALA A N 1
ATOM 909 C CA . ALA A 1 112 ? 4.583 5.732 -1.929 1.00 83.19 112 ALA A CA 1
ATOM 910 C C . ALA A 1 112 ? 3.221 6.226 -1.422 1.00 83.19 112 ALA A C 1
ATOM 912 O O . ALA A 1 11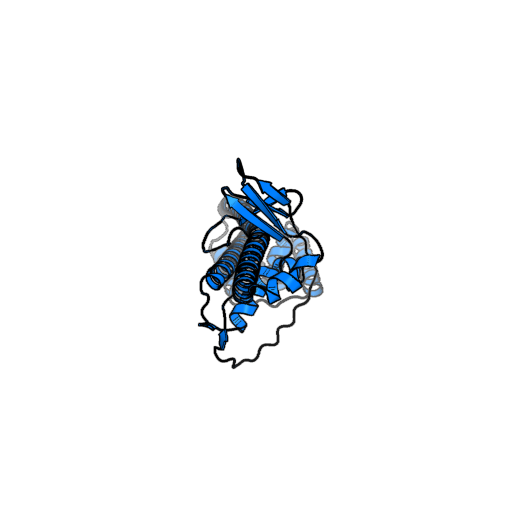2 ? 3.027 6.379 -0.217 1.00 83.19 112 ALA A O 1
ATOM 913 N N . HIS A 1 113 ? 2.256 6.403 -2.328 1.00 84.00 113 HIS A N 1
ATOM 914 C CA . HIS A 1 113 ? 0.887 6.746 -1.955 1.00 84.00 113 HIS A CA 1
ATOM 915 C C . HIS A 1 113 ? 0.239 5.653 -1.086 1.00 84.00 113 HIS A C 1
ATOM 917 O O . HIS A 1 113 ? -0.309 5.938 -0.021 1.00 84.00 113 HIS A O 1
ATOM 923 N N . GLU A 1 114 ? 0.364 4.388 -1.488 1.00 84.25 114 GLU A N 1
ATOM 924 C CA . GLU A 1 114 ? -0.202 3.259 -0.745 1.00 84.25 114 GLU A CA 1
ATOM 925 C C . GLU A 1 114 ? 0.467 2.994 0.606 1.00 84.25 114 GLU A C 1
ATOM 927 O O . GLU A 1 114 ? -0.187 2.447 1.487 1.00 84.25 114 GLU A O 1
ATOM 932 N N . LEU A 1 115 ? 1.730 3.385 0.797 1.00 88.12 115 LEU A N 1
ATOM 933 C CA . LEU A 1 115 ? 2.430 3.335 2.084 1.00 88.12 115 LEU A CA 1
ATOM 934 C C . LEU A 1 115 ? 2.038 4.506 2.990 1.00 88.12 115 LEU A C 1
ATOM 936 O O . LEU A 1 115 ? 1.854 4.321 4.195 1.00 88.12 115 LEU A O 1
ATOM 940 N N . ASN A 1 116 ? 1.863 5.700 2.420 1.00 87.25 116 ASN A N 1
ATOM 941 C CA . ASN A 1 116 ? 1.452 6.885 3.171 1.00 87.25 116 ASN A CA 1
ATOM 942 C C . ASN A 1 116 ? 0.061 6.722 3.796 1.00 87.25 116 ASN A C 1
ATOM 944 O O . ASN A 1 116 ? -0.183 7.256 4.878 1.00 87.25 116 ASN A O 1
ATOM 948 N N . ASN A 1 117 ? -0.832 5.959 3.164 1.00 88.62 117 ASN A N 1
ATOM 949 C CA . ASN A 1 117 ? -2.178 5.692 3.674 1.00 88.62 117 ASN A CA 1
ATOM 950 C C . ASN A 1 117 ? -2.190 4.996 5.055 1.00 88.62 117 ASN A C 1
ATOM 952 O O . ASN A 1 117 ? -2.671 5.604 6.018 1.00 88.62 117 ASN A O 1
ATOM 956 N N . PRO A 1 118 ? -1.666 3.764 5.213 1.00 91.38 118 PRO A N 1
ATOM 957 C CA . PRO A 1 118 ? -1.590 3.097 6.507 1.00 91.38 118 PRO A CA 1
ATOM 958 C C . PRO A 1 118 ? -0.672 3.837 7.484 1.00 91.38 118 PRO A C 1
ATOM 960 O O . PRO A 1 118 ? -1.005 3.895 8.660 1.00 91.38 118 PRO A O 1
ATOM 963 N N . ALA A 1 119 ? 0.414 4.476 7.032 1.00 92.50 119 ALA A N 1
ATOM 964 C CA . ALA A 1 119 ? 1.264 5.278 7.918 1.00 92.50 119 ALA A CA 1
ATOM 965 C C . ALA A 1 119 ? 0.494 6.455 8.545 1.00 92.50 119 ALA A C 1
ATOM 967 O O . ALA A 1 119 ? 0.546 6.683 9.753 1.00 92.50 119 ALA A O 1
ATOM 968 N N . SER A 1 120 ? -0.297 7.167 7.739 1.00 92.69 120 SER A N 1
ATOM 969 C CA . SER A 1 120 ? -1.166 8.241 8.227 1.00 92.69 120 SER A CA 1
ATOM 970 C C . SER A 1 120 ? -2.264 7.711 9.151 1.00 92.69 120 SER A C 1
ATOM 972 O O . SER A 1 120 ? -2.621 8.376 10.122 1.00 92.69 120 SER A O 1
ATOM 974 N N . ALA A 1 121 ? -2.798 6.517 8.871 1.00 92.19 121 ALA A N 1
ATOM 975 C CA . ALA A 1 121 ? -3.756 5.859 9.755 1.00 92.19 121 ALA A CA 1
ATOM 976 C C . ALA A 1 121 ? -3.130 5.526 11.115 1.00 92.19 121 ALA A C 1
ATOM 978 O O . ALA A 1 121 ? -3.725 5.860 12.134 1.00 92.19 121 ALA A O 1
ATOM 979 N N . ILE A 1 122 ? -1.914 4.969 11.135 1.00 94.31 122 ILE A N 1
ATOM 980 C CA . ILE A 1 122 ? -1.158 4.670 12.359 1.00 94.31 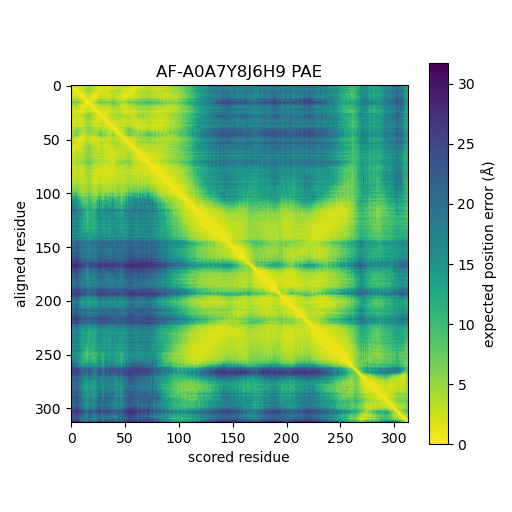122 ILE A CA 1
ATOM 981 C C . ILE A 1 122 ? -0.954 5.933 13.198 1.00 94.31 122 ILE A C 1
ATOM 983 O O . ILE A 1 122 ? -1.188 5.898 14.400 1.00 94.31 122 ILE A O 1
ATOM 987 N N . ASN A 1 123 ? -0.583 7.060 12.582 1.00 94.00 123 ASN A N 1
ATOM 988 C CA . ASN A 1 123 ? -0.418 8.320 13.315 1.00 94.00 123 ASN A CA 1
ATOM 989 C C . ASN A 1 123 ? -1.726 8.793 13.970 1.00 94.00 123 ASN A C 1
ATOM 991 O O . ASN A 1 123 ? -1.717 9.206 15.128 1.00 94.00 123 ASN A O 1
ATOM 995 N N . ARG A 1 124 ? -2.861 8.702 13.260 1.00 93.75 124 ARG A N 1
ATOM 996 C CA . ARG A 1 124 ? -4.178 9.036 13.834 1.00 93.75 124 ARG A CA 1
ATOM 997 C C . ARG A 1 124 ? -4.567 8.085 14.966 1.00 93.75 124 ARG A C 1
ATOM 999 O O . ARG A 1 124 ? -5.028 8.538 16.005 1.00 93.75 124 ARG A O 1
ATOM 1006 N N . ILE A 1 125 ? -4.345 6.788 14.768 1.00 94.12 125 ILE A N 1
ATOM 1007 C CA . ILE A 1 125 ? -4.580 5.735 15.761 1.00 94.12 125 ILE A CA 1
ATOM 1008 C C . ILE A 1 125 ? -3.750 5.989 17.025 1.00 94.12 125 ILE A C 1
ATOM 1010 O O . ILE A 1 125 ? -4.287 5.934 18.125 1.00 94.12 125 ILE A O 1
ATOM 1014 N N . ALA A 1 126 ? -2.463 6.308 16.884 1.00 94.06 126 ALA A N 1
ATOM 1015 C CA . ALA A 1 126 ? -1.584 6.586 18.014 1.00 94.06 126 ALA A CA 1
ATOM 1016 C C . ALA A 1 126 ? -2.054 7.808 18.822 1.00 94.06 126 ALA A C 1
ATOM 1018 O O . ALA A 1 126 ? -2.037 7.775 20.052 1.00 94.06 126 ALA A O 1
ATOM 1019 N N . TYR A 1 127 ? -2.515 8.861 18.139 1.00 95.69 127 TYR A N 1
ATOM 1020 C CA . TYR A 1 127 ? -3.093 10.040 18.786 1.00 95.69 127 TYR A CA 1
ATOM 1021 C C . TYR A 1 127 ? -4.385 9.713 19.553 1.00 95.69 127 TYR A C 1
ATOM 1023 O O . TYR A 1 127 ? -4.540 10.111 20.705 1.00 95.69 127 TYR A O 1
ATOM 1031 N N . GLU A 1 128 ? -5.290 8.941 18.951 1.00 94.31 128 GLU A N 1
ATOM 1032 C CA . GLU A 1 128 ? -6.529 8.514 19.609 1.00 94.31 128 GLU A CA 1
ATOM 1033 C C . GLU A 1 128 ? -6.253 7.609 20.821 1.00 94.31 128 GLU A C 1
ATOM 1035 O O . GLU A 1 128 ? -6.838 7.792 21.889 1.00 94.31 128 GLU A O 1
ATOM 1040 N N . LEU A 1 129 ? -5.305 6.673 20.697 1.00 95.25 129 LEU A N 1
ATOM 1041 C CA . LEU A 1 129 ? -4.884 5.822 21.809 1.00 95.25 129 LEU A CA 1
ATOM 1042 C C . LEU A 1 129 ? -4.319 6.656 22.964 1.00 95.25 129 LEU A C 1
ATOM 1044 O O . LEU A 1 129 ? -4.649 6.399 24.118 1.00 95.25 129 LEU A O 1
ATOM 1048 N N . HIS A 1 130 ? -3.509 7.674 22.665 1.00 95.69 130 HIS A N 1
ATOM 1049 C CA . HIS A 1 130 ? -2.999 8.599 23.674 1.00 95.69 130 HIS A CA 1
ATOM 1050 C C . HIS A 1 130 ? -4.138 9.289 24.441 1.00 95.69 130 HIS A C 1
ATOM 1052 O O . HIS A 1 130 ? -4.135 9.288 25.673 1.00 95.69 130 HIS A O 1
ATOM 1058 N N . ASN A 1 131 ? -5.149 9.812 23.741 1.00 95.12 131 ASN A N 1
ATOM 1059 C CA . ASN A 1 131 ? -6.305 10.446 24.386 1.00 95.12 131 ASN A CA 1
ATOM 1060 C C . ASN A 1 131 ? -7.083 9.460 25.267 1.00 95.12 131 ASN A C 1
ATOM 1062 O O . ASN A 1 131 ? -7.496 9.802 26.374 1.00 95.12 131 ASN A O 1
ATOM 1066 N N . ARG A 1 132 ? -7.232 8.210 24.819 1.00 94.19 132 ARG A N 1
ATOM 1067 C CA . ARG A 1 132 ? -7.906 7.162 25.595 1.00 94.19 132 ARG A CA 1
ATOM 1068 C C . ARG A 1 132 ? -7.126 6.696 26.814 1.00 94.19 132 ARG A C 1
ATOM 1070 O O . ARG A 1 132 ? -7.748 6.328 27.811 1.00 94.19 132 ARG A O 1
ATOM 1077 N N . LEU A 1 133 ? -5.795 6.740 26.774 1.00 95.31 133 LEU A N 1
ATOM 1078 C CA . LEU A 1 133 ? -4.960 6.505 27.952 1.00 95.31 133 LEU A CA 1
ATOM 1079 C C . LEU A 1 133 ? -5.159 7.607 29.000 1.00 95.31 133 LEU A C 1
ATOM 1081 O O . LEU A 1 133 ? -5.326 7.285 30.173 1.00 95.31 133 LEU A O 1
ATOM 1085 N N . LEU A 1 134 ? -5.224 8.879 28.590 1.00 96.00 134 LEU A N 1
ATOM 1086 C CA . LEU A 1 134 ? -5.554 9.984 29.503 1.00 96.00 134 LEU A CA 1
ATOM 1087 C C . LEU A 1 134 ? -6.960 9.818 30.095 1.00 96.00 134 LEU A C 1
ATOM 1089 O O . LEU A 1 134 ? -7.129 9.860 31.313 1.00 96.00 134 LEU A O 1
ATOM 1093 N N . LEU A 1 135 ? -7.950 9.510 29.252 1.00 94.44 135 LEU A N 1
ATOM 1094 C CA . LEU A 1 135 ? -9.315 9.223 29.695 1.00 94.44 135 LEU A CA 1
ATOM 1095 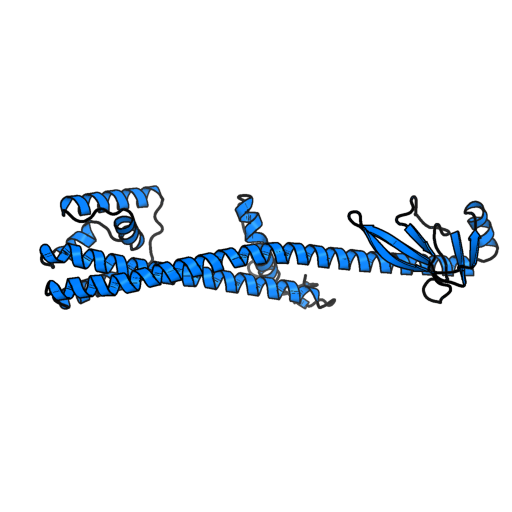C C . LEU A 1 135 ? -9.374 8.015 30.645 1.00 94.44 135 LEU A C 1
ATOM 1097 O O . LEU A 1 135 ? -10.178 7.993 31.573 1.00 94.44 135 LEU A O 1
ATOM 1101 N N . ASN A 1 136 ? -8.523 7.001 30.451 1.00 94.56 136 ASN A N 1
ATOM 1102 C CA . ASN A 1 136 ? -8.462 5.844 31.343 1.00 94.56 136 ASN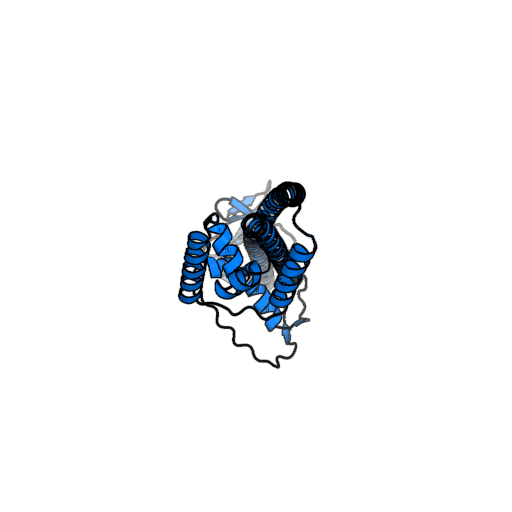 A CA 1
ATOM 1103 C C . ASN A 1 136 ? -8.052 6.244 32.766 1.00 94.56 136 ASN A C 1
ATOM 1105 O O . ASN A 1 136 ? -8.635 5.723 33.718 1.00 94.56 136 ASN A O 1
ATOM 1109 N N . VAL A 1 137 ? -7.109 7.180 32.910 1.00 94.56 137 VAL A N 1
ATOM 1110 C CA . VAL A 1 137 ? -6.710 7.725 34.216 1.00 94.56 137 VAL A CA 1
ATOM 1111 C C . VAL A 1 137 ? -7.897 8.428 34.874 1.00 94.56 137 VAL A C 1
ATOM 1113 O O . VAL A 1 137 ? -8.272 8.056 35.983 1.00 94.56 137 VAL A O 1
ATOM 1116 N N . GLU A 1 138 ? -8.564 9.344 34.166 1.00 94.44 138 GLU A N 1
ATOM 1117 C CA . GLU A 1 138 ? -9.730 10.075 34.692 1.00 94.44 138 GLU A CA 1
ATOM 1118 C C . GLU A 1 138 ? -10.883 9.144 35.100 1.00 94.44 138 GLU A C 1
ATOM 1120 O O . GLU A 1 138 ? -11.506 9.312 36.152 1.00 94.44 138 GLU A O 1
ATOM 1125 N N . LEU A 1 139 ? -11.187 8.138 34.272 1.00 92.38 139 LEU A N 1
ATOM 1126 C CA . LEU A 1 139 ? -12.224 7.155 34.578 1.00 92.38 139 LEU A CA 1
ATOM 1127 C C . LEU A 1 139 ? -11.840 6.309 35.793 1.00 92.38 139 LEU A C 1
ATOM 1129 O O . LEU A 1 139 ? -12.709 6.009 36.607 1.00 92.38 139 LEU A O 1
ATOM 1133 N N . THR A 1 140 ? -10.561 5.963 35.942 1.00 92.31 140 THR A N 1
ATOM 1134 C CA . THR A 1 140 ? -10.063 5.207 37.098 1.00 92.31 140 THR A CA 1
ATOM 1135 C C . THR A 1 140 ? -10.157 6.033 38.383 1.00 92.31 140 THR A C 1
ATOM 1137 O O . THR A 1 140 ? -10.646 5.526 39.390 1.00 92.31 140 THR A O 1
ATOM 1140 N N . GLU A 1 141 ? -9.789 7.317 38.359 1.00 93.31 141 GLU A N 1
ATOM 1141 C CA . GLU A 1 141 ? -9.955 8.224 39.506 1.00 93.31 141 GLU A CA 1
ATOM 1142 C C . GLU A 1 141 ? -11.424 8.345 39.938 1.00 93.31 141 GLU A C 1
ATOM 1144 O O . GLU A 1 141 ? -11.730 8.279 41.131 1.00 93.31 141 GLU A O 1
ATOM 1149 N N . LYS A 1 142 ? -12.354 8.439 38.977 1.00 91.38 142 LYS A N 1
ATOM 1150 C CA . LYS A 1 142 ? -13.804 8.431 39.245 1.00 91.38 142 LYS A CA 1
ATOM 1151 C C . LYS A 1 142 ? -14.290 7.113 39.853 1.00 91.38 142 LYS A C 1
ATOM 1153 O O . LYS A 1 142 ? -15.136 7.126 40.741 1.00 91.38 142 LYS A O 1
ATOM 1158 N N . MET A 1 143 ? -13.761 5.973 39.405 1.00 90.69 143 MET A N 1
ATOM 1159 C CA . MET A 1 143 ? -14.101 4.675 40.003 1.00 90.69 143 MET A CA 1
ATOM 1160 C C . MET A 1 143 ? -13.623 4.579 41.458 1.00 90.69 143 MET A C 1
ATOM 1162 O O . MET A 1 143 ? -14.338 4.042 42.306 1.00 90.69 143 MET A O 1
ATOM 1166 N N . LEU A 1 144 ? -12.436 5.119 41.754 1.00 90.50 144 LEU A N 1
ATOM 1167 C CA . LEU A 1 144 ? -11.887 5.165 43.110 1.00 90.50 144 LEU A CA 1
ATOM 1168 C C . LEU A 1 144 ? -12.695 6.098 44.019 1.00 90.50 144 LEU A C 1
ATOM 1170 O O . LEU A 1 144 ? -13.007 5.718 45.144 1.00 90.50 144 LEU A O 1
ATOM 1174 N N . SER A 1 145 ? -13.092 7.282 43.539 1.00 90.75 145 SER A N 1
ATOM 1175 C CA . SER A 1 145 ? -13.889 8.229 44.336 1.00 90.75 145 SER A CA 1
ATOM 1176 C C . SER A 1 145 ? -15.293 7.709 44.667 1.00 90.75 145 SER A C 1
ATOM 1178 O O . SER A 1 145 ? -15.849 8.060 45.707 1.00 90.75 145 SER A O 1
ATOM 1180 N N . GLN A 1 146 ? -15.839 6.824 43.831 1.00 88.94 146 GLN A N 1
ATOM 1181 C CA . GLN A 1 146 ? -17.107 6.124 44.060 1.00 88.94 146 GLN A CA 1
ATOM 1182 C C . GLN A 1 146 ? -16.969 4.841 44.900 1.00 88.94 146 GLN A C 1
ATOM 1184 O O . GLN A 1 146 ? -17.961 4.148 45.116 1.00 88.94 146 GLN A O 1
ATOM 1189 N N . ASN A 1 147 ? -15.766 4.507 45.388 1.00 88.06 147 ASN A N 1
ATOM 1190 C CA . ASN A 1 147 ? -15.487 3.274 46.135 1.00 88.06 147 ASN A CA 1
ATOM 1191 C C . ASN A 1 147 ? -15.984 2.005 45.414 1.00 88.06 147 ASN A C 1
ATOM 1193 O O . ASN A 1 147 ? -16.541 1.091 46.032 1.00 88.06 147 ASN A O 1
ATOM 1197 N N . ILE A 1 148 ? -15.800 1.935 44.091 1.00 87.81 148 ILE A N 1
ATOM 1198 C CA . ILE A 1 148 ? -16.199 0.759 43.314 1.00 87.81 148 ILE A CA 1
ATOM 1199 C C . ILE A 1 148 ? -15.364 -0.448 43.753 1.00 87.81 148 ILE A C 1
ATOM 1201 O O . ILE A 1 148 ? -14.138 -0.437 43.650 1.00 87.81 148 ILE A O 1
ATOM 1205 N N . ASN A 1 149 ? -16.041 -1.508 44.210 1.00 87.69 149 ASN A N 1
ATOM 1206 C CA . ASN A 1 149 ? -15.383 -2.739 44.643 1.00 87.69 149 ASN A CA 1
ATOM 1207 C C . ASN A 1 149 ? -14.554 -3.353 43.483 1.00 87.69 149 ASN A C 1
ATOM 1209 O O . ASN A 1 149 ? -15.124 -3.627 42.417 1.00 87.69 149 ASN A O 1
ATOM 1213 N N . PRO A 1 150 ? -13.244 -3.620 43.682 1.00 87.00 150 PRO A N 1
ATOM 1214 C CA . PRO A 1 150 ? -12.395 -4.324 42.718 1.00 87.00 150 PRO A CA 1
ATOM 1215 C C . PRO A 1 150 ? -12.969 -5.650 42.197 1.00 87.00 150 PRO A C 1
ATOM 1217 O O . PRO A 1 150 ? -12.724 -6.001 41.040 1.00 87.00 150 PRO A O 1
ATOM 1220 N N . ASP A 1 151 ? -13.768 -6.361 42.996 1.00 87.50 151 ASP A N 1
ATOM 1221 C CA . ASP A 1 151 ? -14.413 -7.618 42.596 1.00 87.50 151 ASP A CA 1
ATOM 1222 C C . ASP A 1 151 ? -15.345 -7.426 41.390 1.00 87.50 151 ASP A C 1
ATOM 1224 O O . ASP A 1 151 ? -15.386 -8.267 40.487 1.00 87.50 151 ASP A O 1
ATOM 1228 N N . HIS A 1 152 ? -16.045 -6.287 41.316 1.00 84.19 152 HIS A N 1
ATOM 1229 C CA . HIS A 1 152 ? -16.895 -5.959 40.170 1.00 84.19 152 HIS A CA 1
ATOM 1230 C C . HIS A 1 152 ? -16.050 -5.763 38.905 1.00 84.19 152 HIS A C 1
ATOM 1232 O O . HIS A 1 152 ? -16.385 -6.285 37.843 1.00 84.19 152 HIS A O 1
ATOM 1238 N N . ILE A 1 153 ? -14.909 -5.077 39.020 1.00 83.44 153 ILE A N 1
ATOM 1239 C CA . ILE A 1 153 ? -13.980 -4.863 37.900 1.00 83.44 153 ILE A CA 1
ATOM 1240 C C . ILE A 1 153 ? -13.432 -6.209 37.409 1.00 83.44 153 ILE A C 1
ATOM 1242 O O . ILE A 1 153 ? -13.409 -6.477 36.205 1.00 83.44 153 ILE A O 1
ATOM 1246 N N . GLN A 1 154 ? -13.036 -7.091 38.333 1.00 86.00 154 GLN A N 1
ATOM 1247 C CA . GLN A 1 154 ? -12.536 -8.422 37.997 1.00 86.00 154 GLN A CA 1
ATOM 1248 C C . GLN A 1 154 ? -13.607 -9.284 37.312 1.00 86.00 154 GLN A C 1
ATOM 1250 O O . GLN A 1 154 ? -13.299 -9.991 36.347 1.00 86.00 154 GLN A O 1
ATOM 1255 N N . TYR A 1 155 ? -14.855 -9.216 37.782 1.00 85.19 155 TYR A N 1
ATOM 1256 C CA . TYR A 1 155 ? -15.989 -9.916 37.182 1.00 85.19 155 TYR A CA 1
ATOM 1257 C C . TYR A 1 155 ? -16.207 -9.495 35.722 1.00 85.19 155 TYR A C 1
ATOM 1259 O O . TYR A 1 155 ? -16.224 -10.347 34.826 1.00 85.19 155 TYR A O 1
ATOM 1267 N N . PHE A 1 156 ? -16.282 -8.187 35.461 1.00 84.31 156 PHE A N 1
ATOM 1268 C CA . PHE A 1 156 ? -16.434 -7.656 34.106 1.00 84.31 156 PHE A CA 1
ATOM 1269 C C . PHE A 1 156 ? -15.252 -8.014 33.204 1.00 84.31 156 PHE A C 1
ATOM 1271 O O . PHE A 1 156 ? -15.449 -8.479 32.079 1.00 84.31 156 PHE A O 1
ATOM 1278 N N . ARG A 1 157 ? -14.019 -7.876 33.707 1.00 84.38 157 ARG A N 1
ATOM 1279 C CA . ARG A 1 157 ? -12.809 -8.236 32.960 1.00 84.38 157 ARG A CA 1
ATOM 1280 C C . ARG A 1 157 ? -12.830 -9.700 32.511 1.00 84.38 157 ARG A C 1
ATOM 1282 O O . ARG A 1 157 ? -12.610 -9.965 31.332 1.00 84.38 157 ARG A O 1
ATOM 1289 N N . LYS A 1 158 ? -13.143 -10.643 33.410 1.00 86.06 158 LYS A N 1
ATOM 1290 C CA . LYS A 1 158 ? -13.228 -12.080 33.075 1.00 86.06 158 LYS A CA 1
ATOM 1291 C C . LYS A 1 158 ? -14.267 -12.359 31.989 1.00 86.06 158 LYS A C 1
ATOM 1293 O O . LYS A 1 158 ? -14.036 -13.185 31.109 1.00 86.06 158 LYS A O 1
ATOM 1298 N N . LYS A 1 159 ? -15.410 -11.669 32.033 1.00 83.88 159 LYS A N 1
ATOM 1299 C CA . LYS A 1 159 ? -16.462 -11.810 31.018 1.00 83.88 159 LYS A CA 1
ATOM 1300 C C . LYS A 1 159 ? -16.004 -11.306 29.651 1.00 83.88 159 LYS A C 1
ATOM 1302 O O . LYS A 1 159 ? -16.212 -12.008 28.663 1.00 83.88 159 LYS A O 1
ATOM 1307 N N . ILE A 1 160 ? -15.314 -10.168 29.596 1.00 82.69 160 ILE A N 1
ATOM 1308 C CA . ILE A 1 160 ? -14.715 -9.653 28.355 1.00 82.69 160 ILE A CA 1
ATOM 1309 C C . ILE A 1 160 ? -13.675 -10.639 27.802 1.00 82.69 160 ILE A C 1
ATOM 1311 O O . ILE A 1 160 ? -13.748 -11.007 26.634 1.00 82.69 160 ILE A O 1
ATOM 1315 N N . GLU A 1 161 ? -12.755 -11.129 28.637 1.00 84.38 161 GLU A N 1
ATOM 1316 C CA . GLU A 1 161 ? -11.715 -12.086 28.222 1.00 84.38 161 GLU A CA 1
ATOM 1317 C C . GLU A 1 161 ? -12.308 -13.396 27.682 1.00 84.38 161 GLU A C 1
ATOM 1319 O O . GLU A 1 161 ? -11.864 -13.905 26.654 1.00 84.38 161 GLU A O 1
ATOM 1324 N N . SER A 1 162 ? -13.361 -13.918 28.322 1.00 83.94 162 SER A N 1
ATOM 1325 C CA . SER A 1 162 ? -14.058 -15.113 27.830 1.00 83.94 162 SER A CA 1
ATOM 1326 C C . SER A 1 162 ? -14.658 -14.907 26.437 1.00 83.94 162 SER A C 1
ATOM 1328 O O . SER A 1 162 ? -14.650 -15.820 25.612 1.00 83.94 162 SER A O 1
ATOM 1330 N N . LYS A 1 163 ? -15.115 -13.688 26.142 1.00 81.25 163 LYS A N 1
ATOM 1331 C CA . LYS A 1 163 ? -15.730 -13.333 24.866 1.00 81.25 163 LYS A CA 1
ATOM 1332 C C . LYS A 1 163 ? -14.703 -13.134 23.757 1.00 81.25 163 LYS A C 1
ATOM 1334 O O . LYS A 1 163 ? -14.947 -13.566 22.635 1.00 81.25 163 LYS A O 1
ATOM 1339 N N . ASP A 1 164 ? -13.542 -12.567 24.085 1.00 78.62 164 ASP A N 1
ATOM 1340 C CA . ASP A 1 164 ? -12.416 -12.419 23.153 1.00 78.62 164 ASP A CA 1
ATOM 1341 C C . ASP A 1 164 ? -11.911 -13.784 22.634 1.00 78.62 164 ASP A C 1
ATOM 1343 O O . ASP A 1 164 ? -11.421 -13.870 21.509 1.00 78.62 164 ASP A O 1
ATOM 1347 N N . SER A 1 165 ? -12.065 -14.862 23.418 1.00 74.19 165 SER A N 1
ATOM 1348 C CA . SER A 1 165 ? -11.672 -16.224 23.018 1.00 74.19 165 SER A CA 1
ATOM 1349 C C . SER A 1 165 ? -12.633 -16.913 22.038 1.00 74.19 165 SER A C 1
ATOM 1351 O O . SER A 1 165 ? -12.273 -17.919 21.421 1.00 74.19 165 SER A O 1
ATOM 1353 N N . LEU A 1 166 ? -13.851 -16.389 21.879 1.00 77.00 166 LEU A N 1
ATOM 1354 C CA . LEU A 1 166 ? -14.854 -16.964 20.991 1.00 77.00 166 LEU A CA 1
ATOM 1355 C C . LEU A 1 166 ? -14.695 -16.408 19.568 1.00 77.00 166 LEU A C 1
ATOM 1357 O O . LEU A 1 166 ? -14.415 -15.220 19.384 1.00 77.00 166 LEU A O 1
ATOM 1361 N N . PRO A 1 167 ? -14.915 -17.229 18.526 1.00 72.62 167 PRO A N 1
ATOM 1362 C CA . PRO A 1 167 ? -14.899 -16.737 17.158 1.00 72.62 167 PRO A CA 1
ATOM 1363 C C . PRO A 1 167 ? -16.002 -15.689 16.966 1.00 72.62 167 PRO A C 1
ATOM 1365 O O . PRO A 1 167 ? -17.189 -15.966 17.145 1.00 72.62 167 PRO A O 1
ATOM 1368 N N . LYS A 1 168 ? -15.610 -14.471 16.574 1.00 72.50 168 LYS A N 1
ATOM 1369 C CA . LYS A 1 168 ? -16.564 -13.395 16.283 1.00 72.50 168 LYS A CA 1
ATOM 1370 C C . LYS A 1 168 ? -17.405 -13.760 15.059 1.00 72.50 168 LYS A C 1
ATOM 1372 O O . LYS A 1 168 ? -16.876 -13.972 13.967 1.00 72.50 168 LYS A O 1
ATOM 1377 N N . GLN A 1 169 ? -18.724 -13.796 15.229 1.00 72.62 169 GLN A N 1
ATOM 1378 C CA . GLN A 1 169 ? -19.655 -13.999 14.124 1.00 72.62 169 GLN A CA 1
ATOM 1379 C C . GLN A 1 169 ? -19.658 -12.761 13.216 1.00 72.62 169 GLN A C 1
ATOM 1381 O O . GLN A 1 169 ? -19.839 -11.639 13.689 1.00 72.62 169 GLN A O 1
ATOM 1386 N N . LYS A 1 170 ? -19.479 -12.950 11.903 1.00 76.69 170 LYS A N 1
ATOM 1387 C CA . LYS A 1 170 ? -19.667 -11.865 10.930 1.00 76.69 170 LYS A CA 1
ATOM 1388 C C . LYS A 1 170 ? -21.154 -11.538 10.831 1.00 76.69 170 LYS A C 1
ATOM 1390 O O . LYS A 1 170 ? -21.922 -12.328 10.286 1.00 76.69 170 LYS A O 1
ATOM 1395 N N . LEU A 1 171 ? -21.542 -10.384 11.360 1.00 81.25 171 LEU A N 1
ATOM 1396 C CA . LEU A 1 171 ? -22.898 -9.863 11.241 1.00 81.25 171 LEU A CA 1
ATOM 1397 C C . LEU A 1 171 ? -23.086 -9.222 9.864 1.00 81.25 171 LEU A C 1
ATOM 1399 O O . LEU A 1 171 ? -22.212 -8.508 9.373 1.00 81.25 171 LEU A O 1
ATOM 1403 N N . SER A 1 172 ? -24.240 -9.463 9.247 1.00 88.38 172 SER A N 1
ATOM 1404 C CA . SER A 1 172 ? -24.697 -8.646 8.118 1.00 88.38 172 SER A CA 1
ATOM 1405 C C . SER A 1 172 ? -25.036 -7.225 8.583 1.00 88.38 172 SER A C 1
ATOM 1407 O O . SER A 1 172 ? -25.333 -7.012 9.759 1.00 88.38 172 SER A O 1
ATOM 1409 N N . SER A 1 173 ? -25.065 -6.259 7.659 1.00 87.75 173 SER A N 1
ATOM 1410 C CA . SER A 1 173 ? -25.425 -4.866 7.970 1.00 87.75 173 SER A CA 1
ATOM 1411 C C . SER A 1 173 ? -26.776 -4.753 8.684 1.00 87.75 173 SER A C 1
ATOM 1413 O O . SER A 1 173 ? -26.902 -3.999 9.641 1.00 87.75 173 SER A O 1
ATOM 1415 N N . LEU A 1 174 ? -27.765 -5.562 8.279 1.00 89.56 174 LEU A N 1
ATOM 1416 C CA . LEU A 1 174 ? -29.088 -5.582 8.908 1.00 89.56 174 LEU A CA 1
ATOM 1417 C C . LEU A 1 174 ? -29.049 -6.145 10.337 1.00 89.56 174 LEU A C 1
ATOM 1419 O O . LEU A 1 174 ? -29.740 -5.648 11.217 1.00 89.56 174 LEU A O 1
ATOM 1423 N N . GLN A 1 175 ? -28.256 -7.194 10.577 1.00 88.69 175 GLN A N 1
ATOM 1424 C CA . GLN A 1 175 ? -28.116 -7.777 11.915 1.00 88.69 175 GLN A CA 1
ATOM 1425 C C . GLN A 1 175 ? -27.362 -6.850 12.868 1.00 88.69 175 GLN A C 1
ATOM 1427 O O . GLN A 1 175 ? -27.692 -6.813 14.048 1.00 88.69 175 GLN A O 1
ATOM 1432 N N . ARG A 1 176 ? -26.361 -6.120 12.363 1.00 88.12 176 ARG A N 1
ATOM 1433 C CA . ARG A 1 176 ? -25.630 -5.116 13.140 1.00 88.12 176 ARG A CA 1
ATOM 1434 C C . ARG A 1 176 ? -26.563 -3.994 13.590 1.00 88.12 176 ARG A C 1
ATOM 1436 O O . ARG A 1 176 ? -26.655 -3.760 14.784 1.00 88.12 176 ARG A O 1
ATOM 1443 N N . MET A 1 177 ? -27.317 -3.416 12.656 1.00 89.50 177 MET A N 1
ATOM 1444 C CA . MET A 1 177 ? -28.273 -2.340 12.937 1.00 89.50 177 MET A CA 1
ATOM 1445 C C . MET A 1 177 ? -29.300 -2.745 14.002 1.00 89.50 177 MET A C 1
ATOM 1447 O O . MET A 1 177 ? -29.475 -2.042 14.984 1.00 89.50 177 MET A O 1
ATOM 1451 N N . LYS A 1 178 ? -29.888 -3.945 13.885 1.00 90.44 178 LYS A N 1
ATOM 1452 C CA . LYS A 1 178 ? -30.817 -4.461 14.907 1.00 90.44 178 LYS A CA 1
ATOM 1453 C C . LYS A 1 178 ? -30.188 -4.560 16.298 1.00 90.44 178 LYS A C 1
ATOM 1455 O O . LYS A 1 178 ? -30.841 -4.239 17.281 1.00 90.44 178 LYS A O 1
ATOM 1460 N N . LYS A 1 179 ? -28.935 -5.017 16.385 1.00 89.19 179 LYS A N 1
ATOM 1461 C CA . LYS A 1 179 ? -28.226 -5.098 17.669 1.00 89.19 179 LYS A CA 1
ATOM 1462 C C . LYS A 1 179 ? -27.917 -3.721 18.247 1.00 89.19 179 LYS A C 1
ATOM 1464 O O . LYS A 1 179 ? -28.016 -3.554 19.457 1.00 89.19 179 LYS A O 1
ATOM 1469 N N . GLU A 1 180 ? -27.534 -2.771 17.399 1.00 91.81 180 GLU A N 1
ATOM 1470 C CA . GLU A 1 180 ? -27.303 -1.383 17.805 1.00 91.81 180 GLU A CA 1
ATOM 1471 C C . GLU A 1 180 ? -28.597 -0.780 18.370 1.00 91.81 180 GLU A C 1
ATOM 1473 O O . GLU A 1 180 ? -28.567 -0.249 19.476 1.00 91.81 180 GLU A O 1
ATOM 1478 N N . ASP A 1 181 ? -29.736 -0.976 17.696 1.00 91.56 181 ASP A N 1
ATOM 1479 C CA . ASP A 1 181 ? -31.053 -0.513 18.158 1.00 91.56 181 ASP A CA 1
ATOM 1480 C C . ASP A 1 181 ? -31.454 -1.143 19.509 1.00 91.56 181 ASP A C 1
ATOM 1482 O O . ASP A 1 181 ? -31.888 -0.447 20.429 1.00 91.56 181 ASP A O 1
ATOM 1486 N N . GLU A 1 182 ? -31.276 -2.462 19.666 1.00 92.38 182 GLU A N 1
ATOM 1487 C CA . GLU A 1 182 ? -31.569 -3.185 20.916 1.00 92.38 182 GLU A CA 1
ATOM 1488 C C . GLU A 1 182 ? -30.708 -2.696 22.091 1.00 92.38 182 GLU A C 1
ATOM 1490 O O . GLU A 1 182 ? -31.196 -2.554 23.217 1.00 92.38 182 GLU A O 1
ATOM 1495 N N . LEU A 1 183 ? -29.419 -2.444 21.846 1.00 91.44 183 LEU A N 1
ATOM 1496 C CA . LEU A 1 183 ? -28.506 -1.907 22.851 1.00 91.44 183 LEU A CA 1
ATOM 1497 C C . LEU A 1 183 ? -28.850 -0.459 23.193 1.00 91.44 183 LEU A C 1
ATOM 1499 O O . LEU A 1 183 ? -28.876 -0.113 24.372 1.00 91.44 183 LEU A O 1
ATOM 1503 N N . MET A 1 184 ? -29.152 0.366 22.191 1.00 91.75 184 MET A N 1
ATOM 1504 C CA . MET A 1 184 ? -29.528 1.765 22.375 1.00 91.75 184 MET A CA 1
ATOM 1505 C C . MET A 1 184 ? -30.756 1.887 23.283 1.00 91.75 184 MET A C 1
ATOM 1507 O O . MET A 1 184 ? -30.696 2.577 24.301 1.00 91.75 184 MET A O 1
ATOM 1511 N N . HIS A 1 185 ? -31.809 1.115 22.997 1.00 91.44 185 HIS A N 1
ATOM 1512 C CA . HIS A 1 185 ? -33.020 1.074 23.819 1.00 91.44 185 HIS A CA 1
ATOM 1513 C C . HIS A 1 185 ? -32.727 0.659 25.270 1.00 91.44 185 HIS A C 1
ATOM 1515 O O . HIS A 1 185 ? -33.264 1.230 26.218 1.00 91.44 185 HIS A O 1
ATOM 1521 N N . TRP A 1 186 ? -31.842 -0.320 25.480 1.00 90.50 186 TRP A N 1
ATOM 1522 C CA . TRP A 1 186 ? -31.471 -0.752 26.831 1.00 90.50 186 TRP A CA 1
ATOM 1523 C C . TRP A 1 186 ? -30.675 0.314 27.605 1.00 90.50 186 TRP A C 1
ATOM 1525 O O . TRP A 1 186 ? -30.892 0.484 28.808 1.00 90.50 186 TRP A O 1
ATOM 1535 N N . PHE A 1 187 ? -29.777 1.052 26.942 1.00 89.31 187 PHE A N 1
ATOM 1536 C CA . PHE A 1 187 ? -29.066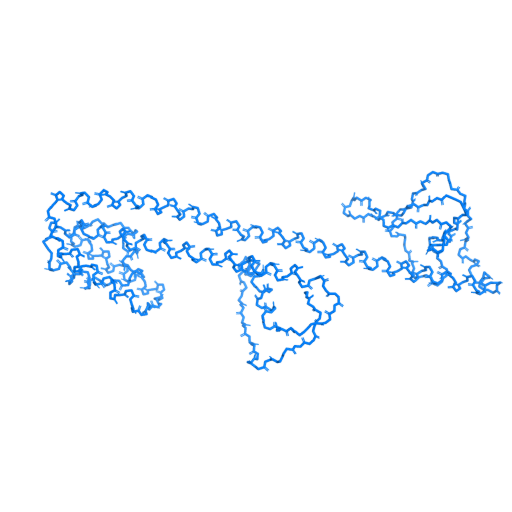 2.177 27.564 1.00 89.31 187 PHE A CA 1
ATOM 1537 C C . PHE A 1 187 ? -30.043 3.292 27.974 1.00 89.31 187 PHE A C 1
ATOM 1539 O O . PHE A 1 187 ? -29.943 3.799 29.096 1.00 89.31 187 PHE A O 1
ATOM 1546 N N . GLU A 1 188 ? -31.0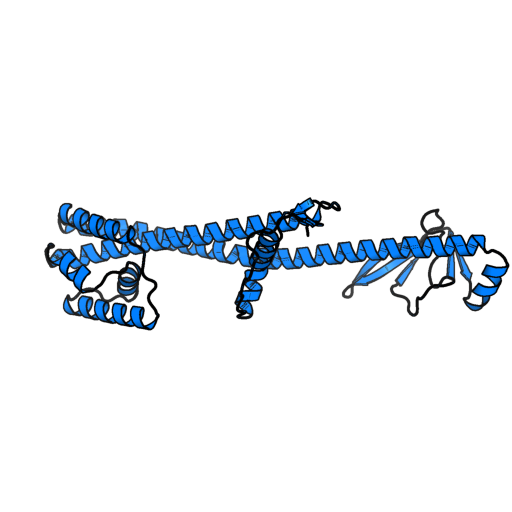24 3.608 27.121 1.00 89.50 188 GLU A N 1
ATOM 1547 C CA . GLU A 1 188 ? -32.084 4.587 27.404 1.00 89.50 188 GLU A CA 1
ATOM 1548 C C . GLU A 1 188 ? -32.922 4.192 28.628 1.00 89.50 188 GLU A C 1
ATOM 1550 O O . GLU A 1 188 ? -33.071 4.988 29.558 1.00 89.50 188 GLU A O 1
ATOM 1555 N N . GLU A 1 189 ? -33.400 2.943 28.694 1.00 87.56 189 GLU A N 1
ATOM 1556 C CA . GLU A 1 189 ? -34.181 2.432 29.834 1.00 87.56 189 GLU A CA 1
ATOM 1557 C C . GLU A 1 189 ? -33.434 2.525 31.173 1.00 87.56 189 GLU A C 1
ATOM 1559 O O . GLU A 1 189 ? -34.046 2.630 32.241 1.00 87.56 189 GLU A O 1
ATOM 1564 N N . LYS A 1 190 ? -32.100 2.457 31.138 1.00 82.19 190 LYS A N 1
ATOM 1565 C CA . LYS A 1 190 ? -31.241 2.530 32.325 1.00 82.19 190 LYS A CA 1
ATOM 1566 C C . LYS A 1 190 ? -30.793 3.949 32.669 1.00 82.19 190 LYS A C 1
ATOM 1568 O O . LYS A 1 190 ? -30.117 4.114 33.684 1.00 82.19 190 LYS A O 1
ATOM 1573 N N . GLY A 1 191 ? -31.177 4.951 31.875 1.00 80.94 191 GLY A N 1
ATOM 1574 C CA . GLY A 1 191 ? -30.734 6.335 32.047 1.00 80.94 191 GLY A CA 1
ATOM 1575 C C . GLY A 1 191 ? -29.227 6.504 31.837 1.00 80.94 191 GLY A C 1
ATOM 1576 O O . GLY A 1 191 ? -28.613 7.374 32.454 1.00 80.94 191 GLY A O 1
ATOM 1577 N N . LEU A 1 192 ? -28.618 5.635 31.026 1.00 82.31 192 LEU A N 1
ATOM 1578 C CA . LEU A 1 192 ? -27.199 5.691 30.694 1.00 82.31 192 LEU A CA 1
ATOM 1579 C C . LEU A 1 192 ? -26.962 6.662 29.528 1.00 82.31 192 LEU A C 1
ATOM 1581 O O . LEU A 1 192 ? -27.853 6.833 28.697 1.00 82.31 192 LEU A O 1
ATOM 1585 N N . PRO A 1 193 ? -25.771 7.279 29.422 1.00 75.19 193 PRO A N 1
ATOM 1586 C CA . PRO A 1 193 ? -25.418 8.086 28.260 1.00 75.19 193 PRO A CA 1
ATOM 1587 C C . PRO A 1 193 ? -25.506 7.260 26.973 1.00 75.19 193 PRO A C 1
ATOM 1589 O O . PRO A 1 193 ? -24.863 6.216 26.850 1.00 75.19 193 PRO A O 1
ATOM 1592 N N . VAL A 1 194 ? -26.307 7.738 26.023 1.00 74.44 194 VAL A N 1
ATOM 1593 C CA . VAL A 1 194 ? -26.536 7.086 24.731 1.00 74.44 194 VAL A CA 1
ATOM 1594 C C . VAL A 1 194 ? -25.676 7.770 23.679 1.00 74.44 194 VAL A C 1
ATOM 1596 O O . VAL A 1 194 ? -26.148 8.541 22.846 1.00 74.44 194 VAL A O 1
ATOM 1599 N N . ASP A 1 195 ? -24.380 7.504 23.743 1.00 80.31 195 ASP A N 1
ATOM 1600 C CA . ASP A 1 195 ? -23.447 7.967 22.727 1.00 80.31 195 ASP A CA 1
ATOM 1601 C C . ASP A 1 195 ? -23.298 6.879 21.660 1.00 80.31 195 ASP A C 1
ATOM 1603 O O . ASP A 1 195 ? -22.958 5.734 21.962 1.00 80.31 195 ASP A O 1
ATOM 1607 N N . HIS A 1 196 ? -23.518 7.227 20.388 1.00 80.69 196 HIS A N 1
ATOM 1608 C CA . HIS A 1 196 ? -23.396 6.276 19.275 1.00 80.69 196 HIS A CA 1
ATOM 1609 C C . HIS A 1 196 ? -22.050 5.511 19.268 1.00 80.69 196 HIS A C 1
ATOM 1611 O O . HIS A 1 196 ? -22.065 4.306 19.010 1.00 80.69 196 HIS A O 1
ATOM 1617 N N . PRO A 1 197 ? -20.886 6.125 19.582 1.00 82.50 197 PRO A N 1
ATOM 1618 C CA . PRO A 1 197 ? -19.627 5.387 19.710 1.00 82.50 197 PRO A CA 1
ATOM 1619 C C . PRO A 1 197 ? -19.644 4.296 20.789 1.00 82.50 197 PRO A C 1
ATOM 1621 O O . PRO A 1 197 ? -19.013 3.260 20.615 1.00 82.50 197 PRO A O 1
ATOM 1624 N N . VAL A 1 198 ? -20.373 4.497 21.890 1.00 86.56 198 VAL A N 1
ATOM 1625 C CA . VAL A 1 198 ? -20.465 3.522 22.985 1.00 86.56 198 VAL A CA 1
ATOM 1626 C C . VAL A 1 198 ? -21.243 2.291 22.521 1.00 86.56 198 VAL A C 1
ATOM 1628 O O . VAL A 1 198 ? -20.770 1.163 22.674 1.00 86.56 198 VAL A O 1
ATOM 1631 N N . ILE A 1 199 ? -22.406 2.507 21.900 1.00 90.56 199 ILE A N 1
ATOM 1632 C CA . ILE A 1 199 ? -23.250 1.433 21.357 1.00 90.56 199 ILE A CA 1
ATOM 1633 C C . ILE A 1 199 ? -22.502 0.637 20.279 1.00 90.56 199 ILE A C 1
ATOM 1635 O O . ILE A 1 199 ? -22.520 -0.598 20.293 1.00 90.56 199 ILE A O 1
ATOM 1639 N N . ASP A 1 200 ? -21.783 1.334 19.397 1.00 89.00 200 ASP A N 1
ATOM 1640 C CA . ASP A 1 200 ? -20.939 0.726 18.369 1.00 89.00 200 ASP A CA 1
ATOM 1641 C C . ASP A 1 200 ? -19.877 -0.205 18.980 1.00 89.00 200 ASP A C 1
ATOM 1643 O O . ASP A 1 200 ? -19.783 -1.385 18.630 1.00 89.00 200 ASP A O 1
ATOM 1647 N N . THR A 1 201 ? -19.135 0.287 19.977 1.00 90.25 201 THR A N 1
ATOM 1648 C CA . THR A 1 201 ? -18.084 -0.476 20.662 1.00 90.25 201 THR A CA 1
ATOM 1649 C C . THR A 1 201 ? -18.619 -1.767 21.282 1.00 90.25 201 THR A C 1
ATOM 1651 O O . THR A 1 201 ? -18.020 -2.835 21.111 1.00 90.25 201 THR A O 1
ATOM 1654 N N . PHE A 1 202 ? -19.758 -1.712 21.978 1.00 89.75 202 PHE A N 1
ATOM 1655 C CA . PHE A 1 202 ? -20.361 -2.907 22.575 1.00 89.75 202 PHE A CA 1
ATOM 1656 C C . PHE A 1 202 ? -20.896 -3.882 21.518 1.00 89.75 202 PHE A C 1
ATOM 1658 O O . PHE A 1 202 ? -20.719 -5.098 21.668 1.00 89.75 202 PHE A O 1
ATOM 1665 N N . THR A 1 203 ? -21.465 -3.374 20.422 1.00 89.62 203 THR A N 1
ATOM 1666 C CA . THR A 1 203 ? -21.939 -4.194 19.298 1.00 89.62 203 THR A CA 1
ATOM 1667 C C . THR A 1 203 ? -20.786 -4.942 18.626 1.00 89.62 203 THR A C 1
ATOM 1669 O O . THR A 1 203 ? -20.868 -6.155 18.416 1.00 89.62 203 THR A O 1
ATOM 1672 N N . GLU A 1 204 ? -19.673 -4.263 18.337 1.00 86.00 204 GLU A N 1
ATOM 1673 C CA . GLU A 1 204 ? -18.481 -4.863 17.717 1.00 86.00 204 GLU A CA 1
ATOM 1674 C C . GLU A 1 204 ? -17.719 -5.815 18.652 1.00 86.00 204 GLU A C 1
ATOM 1676 O O . GLU A 1 204 ? -17.074 -6.785 18.216 1.00 86.00 204 GLU A O 1
ATOM 1681 N N . ALA A 1 205 ? -17.803 -5.573 19.960 1.00 86.25 205 ALA A N 1
ATOM 1682 C CA . ALA A 1 205 ? -17.366 -6.517 20.982 1.00 86.25 205 ALA A CA 1
ATOM 1683 C C . ALA A 1 205 ? -18.330 -7.714 21.133 1.00 86.25 205 ALA A C 1
ATOM 1685 O O . ALA A 1 205 ? -18.012 -8.693 21.810 1.00 86.25 205 ALA A O 1
ATOM 1686 N N . GLY A 1 206 ? -19.474 -7.685 20.445 1.00 87.44 206 GLY A N 1
ATOM 1687 C CA . GLY A 1 206 ? -20.429 -8.782 20.338 1.00 87.44 206 GLY A CA 1
ATOM 1688 C C . GLY A 1 206 ? -21.413 -8.868 21.500 1.00 87.44 206 GLY A C 1
ATOM 1689 O O . GLY A 1 206 ? -22.036 -9.917 21.664 1.00 87.44 206 GLY A O 1
ATOM 1690 N N . PHE A 1 207 ? -21.527 -7.832 22.333 1.00 88.19 207 PHE A N 1
ATOM 1691 C CA . PHE A 1 207 ? -22.480 -7.798 23.441 1.00 88.19 207 PHE A CA 1
ATOM 1692 C C . PHE A 1 207 ? -23.923 -7.698 22.947 1.00 88.19 207 PHE A C 1
ATOM 1694 O O . PHE A 1 207 ? -24.221 -7.038 21.957 1.00 88.19 207 PHE A O 1
ATOM 1701 N N . SER A 1 208 ? -24.804 -8.416 23.633 1.00 87.44 208 SER A N 1
ATOM 1702 C CA . SER A 1 208 ? -26.255 -8.264 23.565 1.00 87.44 208 SER A CA 1
ATOM 1703 C C . SER A 1 208 ? -26.755 -7.487 24.782 1.00 87.44 208 SER A C 1
ATOM 1705 O O . SER A 1 208 ? -26.085 -7.444 25.820 1.00 87.44 208 SER A O 1
ATOM 1707 N N . SER A 1 209 ? -27.945 -6.900 24.664 1.00 86.88 209 SER A N 1
ATOM 1708 C CA . SER A 1 209 ? -28.630 -6.222 25.770 1.00 86.88 209 SER A CA 1
ATOM 1709 C C . SER A 1 209 ? -28.821 -7.154 26.975 1.00 86.88 209 SER A C 1
ATOM 1711 O O . SER A 1 209 ? -28.534 -6.760 28.104 1.00 86.88 209 SER A O 1
ATOM 1713 N N . ASP A 1 210 ? -29.191 -8.418 26.745 1.00 86.69 210 ASP A N 1
ATOM 1714 C CA . ASP A 1 210 ? -29.345 -9.430 27.799 1.00 86.69 210 ASP A CA 1
ATOM 1715 C C . ASP A 1 210 ? -28.030 -9.742 28.526 1.00 86.69 210 ASP A C 1
ATOM 1717 O O . ASP A 1 210 ? -28.001 -9.878 29.750 1.00 86.69 210 ASP A O 1
ATOM 1721 N N . GLU A 1 211 ? -26.913 -9.838 27.802 1.00 86.50 211 GLU A N 1
ATOM 1722 C CA . GLU A 1 211 ? -25.603 -10.050 28.426 1.00 86.50 211 GLU A CA 1
ATOM 1723 C C . GLU A 1 211 ? -25.181 -8.853 29.278 1.00 86.50 211 GLU A C 1
ATOM 1725 O O . GLU A 1 211 ? -24.687 -9.055 30.388 1.00 86.50 211 GLU A O 1
ATOM 1730 N N . LEU A 1 212 ? -25.383 -7.621 28.791 1.00 86.44 212 LEU A N 1
ATOM 1731 C CA . LEU A 1 212 ? -25.087 -6.412 29.564 1.00 86.44 212 LEU A CA 1
ATOM 1732 C C . LEU A 1 212 ? -25.992 -6.292 30.792 1.00 86.44 212 LEU A C 1
ATOM 1734 O O . LEU A 1 212 ? -25.512 -5.938 31.868 1.00 86.44 212 LEU A O 1
ATOM 1738 N N . LYS A 1 213 ? -27.269 -6.663 30.672 1.00 86.12 213 LYS A N 1
ATOM 1739 C CA . LYS A 1 213 ? -28.206 -6.728 31.796 1.00 86.12 213 LYS A CA 1
ATOM 1740 C C . LYS A 1 213 ? -27.716 -7.695 32.876 1.00 86.12 213 LYS A C 1
ATOM 1742 O O . LYS A 1 213 ? -27.490 -7.266 34.003 1.00 86.12 213 LYS A O 1
ATOM 1747 N N . ASN A 1 214 ? -27.419 -8.940 32.503 1.00 85.00 214 ASN A N 1
ATOM 1748 C CA . ASN A 1 214 ? -26.888 -9.959 33.418 1.00 85.00 214 ASN A CA 1
ATOM 1749 C C . ASN A 1 214 ? -25.540 -9.555 34.047 1.00 85.00 214 ASN A C 1
ATOM 1751 O O . ASN A 1 214 ? -25.208 -9.945 35.169 1.00 85.00 214 ASN A O 1
ATOM 1755 N N . LEU A 1 215 ? -24.723 -8.794 33.315 1.00 82.25 215 LEU A N 1
ATOM 1756 C CA . LEU A 1 215 ? -23.473 -8.232 33.822 1.00 82.25 215 LEU A CA 1
ATOM 1757 C C . LEU A 1 215 ? -23.718 -7.166 34.896 1.00 82.25 215 LEU A C 1
ATOM 1759 O O . LEU A 1 215 ? -23.015 -7.146 35.905 1.00 82.25 215 LEU A O 1
ATOM 1763 N N . CYS A 1 216 ? -24.719 -6.312 34.696 1.00 84.81 216 CYS A N 1
ATOM 1764 C CA . CYS A 1 21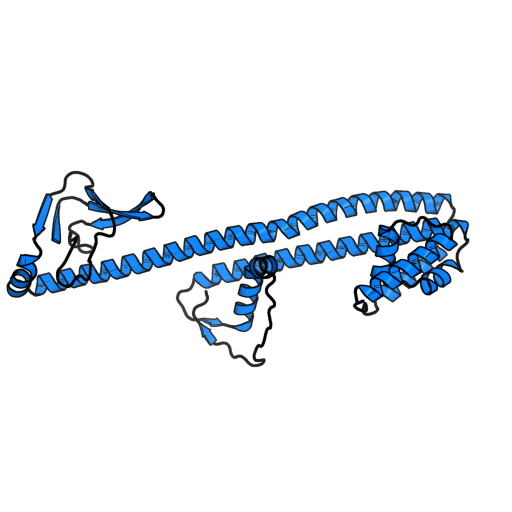6 ? -25.046 -5.219 35.606 1.00 84.81 216 CYS A CA 1
ATOM 1765 C C . CYS A 1 216 ? -25.846 -5.665 36.839 1.00 84.81 216 CYS A C 1
ATOM 1767 O O . CYS A 1 216 ? -25.802 -4.972 37.848 1.00 84.81 216 CYS A O 1
ATOM 1769 N N . ASP A 1 217 ? -26.534 -6.811 36.799 1.00 84.06 217 ASP A N 1
ATOM 1770 C CA . ASP A 1 217 ? -27.368 -7.296 37.914 1.00 84.06 217 ASP A CA 1
ATOM 1771 C C . ASP A 1 217 ? -26.579 -7.548 39.215 1.00 84.06 217 ASP A C 1
ATOM 1773 O O . ASP A 1 217 ? -27.135 -7.446 40.306 1.00 84.06 217 ASP A O 1
ATOM 1777 N N . ASN A 1 218 ? -25.275 -7.826 39.116 1.00 80.06 218 ASN A N 1
ATOM 1778 C CA . ASN A 1 218 ? -24.389 -8.037 40.269 1.00 80.06 218 ASN A CA 1
ATOM 1779 C C . ASN A 1 218 ? -23.692 -6.753 40.752 1.00 80.06 218 ASN A C 1
ATOM 1781 O O . ASN A 1 218 ? -22.784 -6.828 41.578 1.00 80.06 218 ASN A O 1
ATOM 1785 N N . VAL A 1 219 ? -24.067 -5.585 40.223 1.00 82.56 219 VAL A N 1
ATOM 1786 C CA . VAL A 1 219 ? -23.420 -4.304 40.527 1.00 82.56 219 VAL A CA 1
ATOM 1787 C C . VAL A 1 219 ? -24.451 -3.278 41.010 1.00 82.56 219 VAL A C 1
ATOM 1789 O O . VAL A 1 219 ? -25.531 -3.169 40.429 1.00 82.56 219 VAL A O 1
ATOM 1792 N N . PRO A 1 220 ? -24.134 -2.476 42.049 1.00 83.81 220 PRO A N 1
ATOM 1793 C CA . PRO A 1 220 ? -24.986 -1.368 42.472 1.00 83.81 220 PRO A CA 1
ATOM 1794 C C . PRO A 1 220 ? -25.292 -0.415 41.313 1.00 83.81 220 PRO A C 1
ATOM 1796 O O . PRO A 1 220 ? -24.385 -0.021 40.579 1.00 83.81 220 PRO A O 1
ATOM 1799 N N . LYS A 1 221 ? -26.559 -0.003 41.171 1.00 82.00 221 LYS A N 1
ATOM 1800 C CA . LYS A 1 221 ? -27.020 0.836 40.047 1.00 82.00 221 LYS A CA 1
ATOM 1801 C C . LYS A 1 221 ? -26.206 2.122 39.883 1.00 82.00 221 LYS A C 1
ATOM 1803 O O . LYS A 1 221 ? -25.935 2.516 38.755 1.00 82.00 221 LYS A O 1
ATOM 1808 N N . GLU A 1 222 ? -25.778 2.726 40.990 1.00 82.62 222 GLU A N 1
ATOM 1809 C CA . GLU A 1 222 ? -24.951 3.942 41.003 1.00 82.62 222 GLU A CA 1
ATOM 1810 C C . GLU A 1 222 ? -23.585 3.757 40.315 1.00 82.62 222 GLU A C 1
ATOM 1812 O O . GLU A 1 222 ? -23.053 4.702 39.740 1.00 82.62 222 GLU A O 1
ATOM 1817 N N . ASN A 1 223 ? -23.049 2.532 40.306 1.00 85.12 223 ASN A N 1
ATOM 1818 C CA . ASN A 1 223 ? -21.720 2.222 39.773 1.00 85.12 223 ASN A CA 1
ATOM 1819 C C . ASN A 1 223 ? -21.758 1.731 38.318 1.00 85.12 223 ASN A C 1
ATOM 1821 O O . ASN A 1 223 ? -20.731 1.735 37.640 1.00 85.12 223 ASN A O 1
ATOM 1825 N N . VAL A 1 224 ? -22.925 1.303 37.821 1.00 85.06 224 VAL A N 1
ATOM 1826 C CA . VAL A 1 224 ? -23.073 0.693 36.486 1.00 85.06 224 VAL A CA 1
ATOM 1827 C C . VAL A 1 224 ? -22.593 1.632 35.383 1.00 85.06 224 VAL A C 1
ATOM 1829 O O . VAL A 1 224 ? -21.802 1.219 34.537 1.00 85.06 224 VAL A O 1
ATOM 1832 N N . ALA A 1 225 ? -23.017 2.898 35.412 1.00 86.69 225 ALA A N 1
ATOM 1833 C CA . ALA A 1 225 ? -22.645 3.874 34.389 1.00 86.69 225 ALA A CA 1
ATOM 1834 C C . ALA A 1 225 ? -21.124 4.061 34.303 1.00 86.69 225 ALA A C 1
ATOM 1836 O O . ALA A 1 225 ? -20.544 3.993 33.219 1.00 86.69 225 ALA A O 1
ATOM 1837 N N . GLN A 1 226 ? -20.468 4.224 35.454 1.00 88.38 226 GLN A N 1
ATOM 1838 C CA . GLN A 1 226 ? -19.027 4.444 35.517 1.00 88.38 226 GLN A CA 1
ATOM 1839 C C . GLN A 1 226 ? -18.238 3.208 35.058 1.00 88.38 226 GLN A C 1
ATOM 1841 O O . GLN A 1 226 ? -17.254 3.343 34.329 1.00 88.38 226 GLN A O 1
ATOM 1846 N N . ILE A 1 227 ? -18.683 2.001 35.429 1.00 88.38 227 ILE A N 1
ATOM 1847 C CA . ILE A 1 227 ? -18.054 0.751 34.983 1.00 88.38 227 ILE A CA 1
ATOM 1848 C C . ILE A 1 227 ? -18.218 0.562 33.472 1.00 88.38 227 ILE A C 1
ATOM 1850 O O . ILE A 1 227 ? -17.253 0.202 32.802 1.00 88.38 227 ILE A O 1
ATOM 1854 N N . LEU A 1 228 ? -19.403 0.829 32.914 1.00 87.81 228 LEU A N 1
ATOM 1855 C CA . LEU A 1 228 ? -19.642 0.693 31.475 1.00 87.81 228 LEU A CA 1
ATOM 1856 C C . LEU A 1 228 ? -18.793 1.667 30.654 1.00 87.81 228 LEU A C 1
ATOM 1858 O O . LEU A 1 228 ? -18.224 1.248 29.649 1.00 87.81 228 LEU A O 1
ATOM 1862 N N . LEU A 1 229 ? -18.636 2.917 31.100 1.00 89.12 229 LEU A N 1
ATOM 1863 C CA . LEU A 1 229 ? -17.741 3.886 30.453 1.00 89.12 229 LEU A CA 1
ATOM 1864 C C . LEU A 1 229 ? -16.276 3.430 30.494 1.00 89.12 229 LEU A C 1
ATOM 1866 O O . LEU A 1 229 ? -15.563 3.524 29.496 1.00 89.12 229 LEU A O 1
ATOM 1870 N N . TRP A 1 230 ? -15.819 2.887 31.625 1.00 90.88 230 TRP A N 1
ATOM 1871 C CA . TRP A 1 230 ? -14.464 2.338 31.734 1.00 90.88 230 TRP A CA 1
ATOM 1872 C C . TRP A 1 230 ? -14.249 1.127 30.814 1.00 90.88 230 TRP A C 1
ATOM 1874 O O . TRP A 1 230 ? -13.208 1.014 30.163 1.00 90.88 230 TRP A O 1
ATOM 1884 N N . ILE A 1 231 ? -15.249 0.247 30.709 1.00 89.19 231 ILE A N 1
ATOM 1885 C CA . ILE A 1 231 ? -15.214 -0.919 29.819 1.00 89.19 231 ILE A CA 1
ATOM 1886 C C . ILE A 1 231 ? -15.236 -0.510 28.353 1.00 89.19 231 ILE A C 1
ATOM 1888 O O . ILE A 1 231 ? -14.465 -1.072 27.576 1.00 89.19 231 ILE A O 1
ATOM 1892 N N . GLU A 1 232 ? -16.079 0.449 27.966 1.00 90.56 232 GLU A N 1
ATOM 1893 C CA . GLU A 1 232 ? -16.066 1.007 26.613 1.00 90.56 232 GLU A CA 1
ATOM 1894 C C . GLU A 1 232 ? -14.659 1.484 26.277 1.00 90.56 232 GLU A C 1
ATOM 1896 O O . GLU A 1 232 ? -14.104 1.077 25.255 1.00 90.56 232 GLU A O 1
ATOM 1901 N N . ASN A 1 233 ? -14.041 2.254 27.179 1.00 92.56 233 ASN A N 1
ATOM 1902 C CA . ASN A 1 233 ? -12.724 2.805 26.917 1.00 92.56 233 ASN A CA 1
ATOM 1903 C C . ASN A 1 233 ? -11.664 1.708 26.743 1.00 92.56 233 ASN A C 1
ATOM 1905 O O . ASN A 1 233 ? -10.799 1.804 25.868 1.00 92.56 233 ASN A O 1
ATOM 1909 N N . LEU A 1 234 ? -11.757 0.629 27.524 1.00 90.50 234 LEU A N 1
ATOM 1910 C CA . LEU A 1 234 ? -10.893 -0.542 27.393 1.00 90.50 234 LEU A CA 1
ATOM 1911 C C . LEU A 1 234 ? -11.109 -1.285 26.063 1.00 90.50 234 LEU A C 1
ATOM 1913 O O . LEU A 1 234 ? -10.137 -1.619 25.381 1.00 90.50 234 LEU A O 1
ATOM 1917 N N . LEU A 1 235 ? -12.363 -1.554 25.688 1.00 90.38 235 LEU A N 1
ATOM 1918 C CA . LEU A 1 235 ? -12.720 -2.259 24.451 1.00 90.38 235 LEU A CA 1
ATOM 1919 C C . LEU A 1 235 ? -12.282 -1.471 23.215 1.00 90.38 235 LEU A C 1
ATOM 1921 O O . LEU A 1 235 ? -11.656 -2.027 22.311 1.00 90.38 235 LEU A O 1
ATOM 1925 N N . SER A 1 236 ? -12.541 -0.169 23.209 1.00 91.88 236 SER A N 1
ATOM 1926 C CA . SER A 1 236 ? -12.112 0.725 22.142 1.00 91.88 236 SER A CA 1
ATOM 1927 C C . SER A 1 236 ? -10.595 0.840 22.055 1.00 91.88 236 SER A C 1
ATOM 1929 O O . SER A 1 236 ? -10.049 0.765 20.956 1.00 91.88 236 SER A O 1
ATOM 1931 N N . SER A 1 237 ? -9.885 0.935 23.185 1.00 93.00 237 SER A N 1
ATOM 1932 C CA . SER A 1 237 ? -8.413 0.944 23.191 1.00 93.00 237 SER A CA 1
ATOM 1933 C C . SER A 1 237 ? -7.838 -0.344 22.591 1.00 93.00 237 SER A C 1
ATOM 1935 O O . SER A 1 237 ? -6.932 -0.287 21.760 1.00 93.00 237 SER A O 1
ATOM 1937 N N . LYS A 1 238 ? -8.403 -1.512 22.935 1.00 89.88 238 LYS A N 1
ATOM 1938 C CA . LYS A 1 238 ? -8.033 -2.796 22.313 1.00 89.88 238 LYS A CA 1
ATOM 1939 C C . LYS A 1 238 ? -8.292 -2.804 20.802 1.00 89.88 238 LYS A C 1
ATOM 1941 O O . LYS A 1 238 ? -7.454 -3.299 20.050 1.00 89.88 238 LYS A O 1
ATOM 1946 N N . ARG A 1 239 ? -9.432 -2.261 20.351 1.00 89.06 239 ARG A N 1
ATOM 1947 C CA . ARG A 1 239 ? -9.769 -2.136 18.920 1.00 89.06 239 ARG A CA 1
ATOM 1948 C C . ARG A 1 239 ? -8.730 -1.288 18.187 1.00 89.06 239 ARG A C 1
ATOM 1950 O O . ARG A 1 239 ? -8.178 -1.744 17.195 1.00 89.06 239 ARG A O 1
ATOM 1957 N N . ILE A 1 240 ? -8.396 -0.120 18.731 1.00 92.12 240 ILE A N 1
ATOM 1958 C CA . ILE A 1 240 ? -7.408 0.800 18.153 1.00 92.12 240 ILE A CA 1
ATOM 1959 C C . ILE A 1 240 ? -6.031 0.136 18.022 1.00 92.12 240 ILE A C 1
ATOM 1961 O O . ILE A 1 240 ? -5.385 0.263 16.984 1.00 92.12 240 ILE A O 1
ATOM 1965 N N . ILE A 1 241 ? -5.590 -0.620 19.034 1.00 92.81 241 ILE A N 1
ATOM 1966 C CA . ILE A 1 241 ? -4.329 -1.377 18.966 1.00 92.81 241 ILE A CA 1
ATOM 1967 C C . ILE A 1 241 ? -4.369 -2.398 17.821 1.00 92.81 241 ILE A C 1
ATOM 1969 O O . ILE A 1 241 ? -3.431 -2.470 17.029 1.00 92.81 241 ILE A O 1
ATOM 1973 N N . LYS A 1 242 ? -5.470 -3.140 17.678 1.00 90.75 242 LYS A N 1
ATOM 1974 C CA . LYS A 1 242 ? -5.635 -4.111 16.590 1.00 90.75 242 LYS A CA 1
ATOM 1975 C C . LYS A 1 242 ? -5.619 -3.448 15.206 1.00 90.75 242 LYS A C 1
ATOM 1977 O O . LYS A 1 242 ? -4.993 -3.969 14.284 1.00 90.75 242 LYS A O 1
ATOM 1982 N N . ASP A 1 243 ? -6.260 -2.291 15.062 1.00 90.62 243 ASP A N 1
ATOM 1983 C CA . ASP A 1 243 ? -6.244 -1.526 13.811 1.00 90.62 243 ASP A CA 1
ATOM 1984 C C . ASP A 1 243 ? -4.823 -1.041 13.472 1.00 90.62 243 ASP A C 1
ATOM 1986 O O . ASP A 1 243 ? -4.418 -1.036 12.304 1.00 90.62 243 ASP A O 1
ATOM 1990 N N . MET A 1 244 ? -4.029 -0.687 14.491 1.00 93.31 244 MET A N 1
ATOM 1991 C CA . MET A 1 244 ? -2.613 -0.336 14.340 1.00 93.31 244 MET A CA 1
ATOM 1992 C C . MET A 1 244 ? -1.781 -1.524 13.847 1.00 93.31 244 MET A C 1
ATOM 1994 O O . MET A 1 244 ? -0.964 -1.367 12.936 1.00 93.31 244 MET A O 1
ATOM 1998 N N . GLU A 1 245 ? -1.993 -2.710 14.424 1.00 92.56 245 GLU A N 1
ATOM 1999 C CA . GLU A 1 245 ? -1.333 -3.952 14.007 1.00 92.56 245 GLU A CA 1
ATOM 2000 C C . GLU A 1 245 ? -1.660 -4.289 12.549 1.00 92.56 245 GLU A C 1
ATOM 2002 O O . GLU A 1 245 ? -0.754 -4.591 11.768 1.00 92.56 245 GLU A O 1
ATOM 2007 N N . GLU A 1 246 ? -2.928 -4.172 12.143 1.00 90.62 246 GLU A N 1
ATOM 2008 C CA . GLU A 1 246 ? -3.338 -4.423 10.760 1.00 90.62 246 GLU A CA 1
ATOM 2009 C C . GLU A 1 246 ? -2.719 -3.406 9.788 1.00 90.62 246 GLU A C 1
ATOM 2011 O O . GLU A 1 246 ? -2.200 -3.785 8.731 1.00 90.62 246 GLU A O 1
ATOM 2016 N N . ALA A 1 247 ? -2.726 -2.116 10.136 1.00 91.56 247 ALA A N 1
ATOM 2017 C CA . ALA A 1 247 ? -2.104 -1.077 9.321 1.00 91.56 247 ALA A CA 1
ATOM 2018 C C . ALA A 1 247 ? -0.586 -1.294 9.176 1.00 91.56 247 ALA A C 1
ATOM 2020 O O . ALA A 1 247 ? -0.047 -1.167 8.073 1.00 91.56 247 ALA A O 1
ATOM 2021 N N . SER A 1 248 ? 0.091 -1.686 10.258 1.00 93.19 248 SER A N 1
ATOM 2022 C CA . SER A 1 248 ? 1.519 -2.020 10.257 1.00 93.19 248 SER A CA 1
ATOM 2023 C C . SER A 1 248 ? 1.815 -3.251 9.392 1.00 93.19 248 SER A C 1
ATOM 2025 O O . SER A 1 248 ? 2.681 -3.205 8.517 1.00 93.19 248 SER A O 1
ATOM 2027 N N . ALA A 1 249 ? 1.026 -4.322 9.532 1.00 90.56 249 ALA A N 1
ATOM 2028 C CA . ALA A 1 249 ? 1.157 -5.523 8.710 1.00 90.56 249 ALA A CA 1
ATOM 2029 C C . ALA A 1 249 ? 0.972 -5.221 7.213 1.00 90.56 249 ALA A C 1
ATOM 2031 O O . ALA A 1 249 ? 1.708 -5.744 6.372 1.00 90.56 249 ALA A O 1
ATOM 2032 N N . ARG A 1 250 ? 0.036 -4.328 6.860 1.00 87.69 250 ARG A N 1
ATOM 2033 C CA . ARG A 1 250 ? -0.134 -3.859 5.474 1.00 87.69 250 ARG A CA 1
ATOM 2034 C C . ARG A 1 250 ? 1.115 -3.148 4.949 1.00 87.69 250 ARG A C 1
ATOM 2036 O O . ARG A 1 250 ? 1.510 -3.425 3.817 1.00 87.69 250 ARG A O 1
ATOM 2043 N N . ILE A 1 251 ? 1.760 -2.293 5.749 1.00 90.31 251 ILE A N 1
ATOM 2044 C CA . ILE A 1 251 ? 3.038 -1.655 5.381 1.00 90.31 251 ILE A CA 1
ATOM 2045 C C . ILE A 1 251 ? 4.106 -2.718 5.126 1.00 90.31 251 ILE A C 1
ATOM 2047 O O . ILE A 1 251 ? 4.738 -2.704 4.069 1.00 90.31 251 ILE A O 1
ATOM 2051 N N . SER A 1 252 ? 4.286 -3.666 6.049 1.00 89.00 252 SER A N 1
ATOM 2052 C CA . SER A 1 252 ? 5.270 -4.742 5.894 1.00 89.00 252 SER A CA 1
ATOM 2053 C C . SER A 1 252 ? 5.036 -5.557 4.620 1.00 89.00 252 SER A C 1
ATOM 2055 O O . SER A 1 252 ? 5.985 -5.820 3.878 1.00 89.00 252 SER A O 1
ATOM 2057 N N . ASN A 1 253 ? 3.779 -5.893 4.318 1.00 85.12 253 ASN A N 1
ATOM 2058 C CA . ASN A 1 253 ? 3.410 -6.621 3.105 1.00 85.12 253 ASN A CA 1
ATOM 2059 C C . ASN A 1 253 ? 3.729 -5.824 1.832 1.00 85.12 253 ASN A C 1
ATOM 2061 O O . ASN A 1 253 ? 4.307 -6.378 0.897 1.00 85.12 253 ASN A O 1
ATOM 2065 N N . LEU A 1 254 ? 3.419 -4.523 1.802 1.00 85.00 254 LEU A N 1
ATOM 2066 C CA . LEU A 1 254 ? 3.732 -3.646 0.667 1.00 85.00 254 LEU A CA 1
ATOM 2067 C C . LEU A 1 254 ? 5.243 -3.506 0.445 1.00 85.00 254 LEU A C 1
ATOM 2069 O O . LEU A 1 254 ? 5.714 -3.622 -0.688 1.00 85.00 254 LEU A O 1
ATOM 2073 N N . VAL A 1 255 ? 6.020 -3.305 1.513 1.00 84.69 255 VAL A N 1
ATOM 2074 C CA . VAL A 1 255 ? 7.487 -3.216 1.431 1.00 84.69 255 VAL A CA 1
ATOM 2075 C C . VAL A 1 255 ? 8.081 -4.532 0.931 1.00 84.69 255 VAL A C 1
ATOM 2077 O O . VAL A 1 255 ? 8.949 -4.519 0.056 1.00 84.69 255 VAL A O 1
ATOM 2080 N N . ASN A 1 256 ? 7.598 -5.672 1.431 1.00 81.44 256 ASN A N 1
ATOM 2081 C CA . ASN A 1 256 ? 8.070 -6.982 0.995 1.00 81.44 256 ASN A CA 1
ATOM 2082 C C . ASN A 1 256 ? 7.749 -7.241 -0.487 1.00 81.44 256 ASN A C 1
ATOM 2084 O O . ASN A 1 256 ? 8.646 -7.611 -1.244 1.00 81.44 256 ASN A O 1
ATOM 2088 N N . ALA A 1 257 ? 6.515 -6.964 -0.922 1.00 76.38 257 ALA A N 1
ATOM 2089 C CA . ALA A 1 257 ? 6.115 -7.083 -2.326 1.00 76.38 257 ALA A CA 1
ATOM 2090 C C . ALA A 1 257 ? 6.968 -6.185 -3.243 1.00 76.38 257 ALA A C 1
ATOM 2092 O O . ALA A 1 257 ? 7.404 -6.612 -4.312 1.00 76.38 257 ALA A O 1
ATOM 2093 N N . THR A 1 258 ? 7.288 -4.969 -2.789 1.00 76.19 258 THR A N 1
ATOM 2094 C CA . THR A 1 258 ? 8.157 -4.030 -3.519 1.00 76.19 258 THR A CA 1
ATOM 2095 C C . THR A 1 258 ? 9.592 -4.543 -3.621 1.00 76.19 258 THR A C 1
ATOM 2097 O O . THR A 1 258 ? 10.193 -4.513 -4.694 1.00 76.19 258 THR A O 1
ATOM 2100 N N . LYS A 1 259 ? 10.158 -5.037 -2.511 1.00 73.06 259 LYS A N 1
ATOM 2101 C CA . LYS A 1 259 ? 11.528 -5.563 -2.476 1.00 73.06 259 LYS A CA 1
ATOM 2102 C C . LYS A 1 259 ? 11.689 -6.737 -3.429 1.00 73.06 259 LYS A C 1
ATOM 2104 O O . LYS A 1 259 ? 12.704 -6.788 -4.122 1.00 73.06 259 LYS A O 1
ATOM 2109 N N . ILE A 1 260 ? 10.706 -7.640 -3.445 1.00 68.25 260 ILE A N 1
ATOM 2110 C CA . ILE A 1 260 ? 10.665 -8.768 -4.371 1.00 68.25 260 ILE A CA 1
ATOM 2111 C C . ILE A 1 260 ? 10.743 -8.219 -5.792 1.00 68.25 260 ILE A C 1
ATOM 2113 O O . ILE A 1 260 ? 11.758 -8.452 -6.435 1.00 68.25 260 ILE A O 1
ATOM 2117 N N . HIS A 1 261 ? 9.789 -7.384 -6.214 1.00 67.56 261 HIS A N 1
ATOM 2118 C CA . HIS A 1 261 ? 9.714 -6.858 -7.582 1.00 67.56 261 HIS A CA 1
ATOM 2119 C C . HIS A 1 261 ? 11.001 -6.147 -8.056 1.00 67.56 261 HIS A C 1
ATOM 2121 O O . HIS A 1 261 ? 11.460 -6.375 -9.168 1.00 67.56 261 HIS A O 1
ATOM 2127 N N . VAL A 1 262 ? 11.665 -5.364 -7.195 1.00 66.38 262 VAL A N 1
ATOM 2128 C CA . VAL A 1 262 ? 12.948 -4.705 -7.533 1.00 66.38 262 VAL A CA 1
ATOM 2129 C C . VAL A 1 262 ? 14.117 -5.696 -7.663 1.00 66.38 262 VAL A C 1
ATOM 2131 O O . VAL A 1 262 ? 15.061 -5.443 -8.413 1.00 66.38 262 VAL A O 1
ATOM 2134 N N . HIS A 1 263 ? 14.101 -6.802 -6.913 1.00 57.88 263 HIS A N 1
ATOM 2135 C CA . HIS A 1 263 ? 15.143 -7.834 -6.993 1.00 57.88 263 HIS A CA 1
ATOM 2136 C C . HIS A 1 263 ? 14.932 -8.800 -8.159 1.00 57.88 263 HIS A C 1
ATOM 2138 O O . HIS A 1 263 ? 15.926 -9.307 -8.675 1.00 57.88 263 HIS A O 1
ATOM 2144 N N . MET A 1 264 ? 13.682 -9.013 -8.589 1.00 56.09 264 MET A N 1
ATOM 2145 C CA . MET A 1 264 ? 13.342 -9.837 -9.753 1.00 56.09 264 MET A CA 1
ATOM 2146 C C . MET A 1 264 ? 14.111 -9.382 -11.005 1.00 56.09 264 MET A C 1
ATOM 2148 O O . MET A 1 264 ? 14.764 -10.175 -11.671 1.00 56.09 264 MET A O 1
ATOM 2152 N N . ASP A 1 265 ? 14.163 -8.071 -11.230 1.00 54.00 265 ASP A N 1
ATOM 2153 C CA . ASP A 1 265 ? 14.708 -7.451 -12.442 1.00 54.00 265 ASP A CA 1
ATOM 2154 C C . ASP A 1 265 ? 16.254 -7.401 -12.536 1.00 54.00 265 ASP A C 1
ATOM 2156 O O . ASP A 1 265 ? 16.797 -6.862 -13.506 1.00 54.00 265 ASP A O 1
ATOM 2160 N N . ARG A 1 266 ? 16.993 -7.908 -11.532 1.00 56.41 266 ARG A N 1
ATOM 2161 C CA . ARG A 1 266 ? 18.473 -7.826 -11.488 1.00 56.41 266 ARG A CA 1
ATOM 2162 C C . ARG A 1 266 ? 19.191 -8.998 -12.157 1.00 56.41 266 ARG A C 1
ATOM 2164 O O . ARG A 1 266 ? 20.367 -8.860 -12.488 1.00 56.41 266 ARG A O 1
ATOM 2171 N N . THR A 1 267 ? 18.523 -10.130 -12.357 1.00 54.59 267 THR A N 1
ATOM 2172 C CA . THR A 1 267 ? 19.133 -11.343 -12.922 1.00 54.59 267 THR A CA 1
ATOM 2173 C C . THR A 1 267 ? 18.545 -11.657 -14.293 1.00 54.59 267 THR A C 1
ATOM 2175 O O . THR A 1 267 ? 17.386 -12.038 -14.398 1.00 54.59 267 THR A O 1
ATOM 2178 N N . ASN A 1 268 ? 19.362 -11.579 -15.349 1.00 60.75 268 ASN A N 1
ATOM 2179 C CA . ASN A 1 268 ? 19.001 -12.027 -16.707 1.00 60.75 268 ASN A CA 1
ATOM 2180 C C . ASN A 1 268 ? 19.035 -13.565 -16.856 1.00 60.75 268 ASN A C 1
ATOM 2182 O O . ASN A 1 268 ? 19.192 -14.087 -17.960 1.00 60.75 268 ASN A O 1
ATOM 2186 N N . GLU A 1 269 ? 18.916 -14.299 -15.754 1.00 67.19 269 GLU A N 1
ATOM 2187 C CA . GLU A 1 269 ? 18.986 -15.756 -15.706 1.00 67.19 269 GLU A CA 1
ATOM 2188 C C . GLU A 1 269 ? 17.646 -16.324 -15.250 1.00 67.19 269 GLU A C 1
ATOM 2190 O O . GLU A 1 269 ? 16.927 -15.706 -14.462 1.00 67.19 269 GLU A O 1
ATOM 2195 N N . LYS A 1 270 ? 17.303 -17.508 -15.764 1.00 74.50 270 LYS A N 1
ATOM 2196 C CA . LYS A 1 270 ? 16.111 -18.223 -15.313 1.00 74.50 270 LYS A CA 1
ATOM 2197 C C . LYS A 1 270 ? 16.362 -18.782 -13.921 1.00 74.50 270 LYS A C 1
ATOM 2199 O O . LYS A 1 270 ? 17.423 -19.353 -13.675 1.00 74.50 270 LYS A O 1
ATOM 2204 N N . GLN A 1 271 ? 15.381 -18.639 -13.042 1.00 78.19 271 GLN A N 1
ATOM 2205 C CA . GLN A 1 271 ? 15.419 -19.206 -11.701 1.00 78.19 271 GLN A CA 1
ATOM 2206 C C . GLN A 1 271 ? 14.184 -20.084 -11.459 1.00 78.19 271 GLN A C 1
ATOM 2208 O O . GLN A 1 271 ? 13.154 -19.875 -12.107 1.00 78.19 271 GLN A O 1
ATOM 2213 N N . PRO A 1 272 ? 14.268 -21.078 -10.552 1.00 85.31 272 PRO A N 1
ATOM 2214 C CA . PRO A 1 272 ? 13.097 -21.804 -10.081 1.00 85.31 272 PRO A CA 1
ATOM 2215 C C . PRO A 1 272 ? 12.149 -20.848 -9.341 1.00 85.31 272 PRO A C 1
ATOM 2217 O O . PRO A 1 272 ? 12.487 -20.344 -8.271 1.00 85.31 272 PRO A O 1
ATOM 2220 N N . THR A 1 273 ? 10.961 -20.632 -9.898 1.00 82.31 273 THR A N 1
ATOM 2221 C CA . THR A 1 273 ? 10.013 -19.607 -9.446 1.00 82.31 273 THR A CA 1
ATOM 2222 C C . THR A 1 273 ? 8.646 -20.203 -9.127 1.00 82.31 273 THR A C 1
ATOM 2224 O O . THR A 1 273 ? 8.129 -21.050 -9.861 1.00 82.31 273 THR A O 1
ATOM 2227 N N . ASP A 1 274 ? 8.052 -19.722 -8.033 1.00 86.56 274 ASP A N 1
ATOM 2228 C CA . ASP A 1 274 ? 6.662 -19.980 -7.655 1.00 86.56 274 ASP A CA 1
ATOM 2229 C C . ASP A 1 274 ? 5.753 -18.910 -8.275 1.00 86.56 274 ASP A C 1
ATOM 2231 O O . ASP A 1 274 ? 5.701 -17.764 -7.824 1.00 86.56 274 ASP A O 1
ATOM 2235 N N . ILE A 1 275 ? 5.017 -19.303 -9.314 1.00 85.62 275 ILE A N 1
ATOM 2236 C CA . ILE A 1 275 ? 4.133 -18.394 -10.051 1.00 85.62 275 ILE A CA 1
ATOM 2237 C C . ILE A 1 275 ? 2.991 -17.880 -9.170 1.00 85.62 275 ILE A C 1
ATOM 2239 O O . ILE A 1 275 ? 2.559 -16.740 -9.342 1.00 85.62 275 ILE A O 1
ATOM 2243 N N . HIS A 1 276 ? 2.476 -18.685 -8.233 1.00 87.25 276 HIS A N 1
ATOM 2244 C CA . HIS A 1 276 ? 1.381 -18.230 -7.375 1.00 87.25 276 HIS A CA 1
ATOM 2245 C C . HIS A 1 276 ? 1.841 -17.063 -6.522 1.00 87.25 276 HIS A C 1
ATOM 2247 O O . HIS A 1 276 ? 1.177 -16.027 -6.484 1.00 87.25 276 HIS A O 1
ATOM 2253 N N . ARG A 1 277 ? 3.014 -17.211 -5.903 1.00 82.56 277 ARG A N 1
ATOM 2254 C CA . ARG A 1 277 ? 3.610 -16.159 -5.088 1.00 82.56 277 ARG A CA 1
ATOM 2255 C C . ARG A 1 277 ? 3.830 -14.881 -5.896 1.00 82.56 277 ARG A C 1
ATOM 2257 O O . ARG A 1 277 ? 3.522 -13.798 -5.404 1.00 82.56 277 ARG A O 1
ATOM 2264 N N . ASP A 1 278 ? 4.306 -14.994 -7.130 1.00 81.06 278 ASP A N 1
ATOM 2265 C CA . ASP A 1 278 ? 4.552 -13.835 -7.990 1.00 81.06 278 ASP A CA 1
ATOM 2266 C C . ASP A 1 278 ? 3.257 -13.128 -8.392 1.00 81.06 278 ASP A C 1
ATOM 2268 O O . ASP A 1 278 ? 3.149 -11.913 -8.222 1.00 81.06 278 ASP A O 1
ATOM 2272 N N . ILE A 1 279 ? 2.230 -13.879 -8.807 1.00 86.38 279 ILE A N 1
ATOM 2273 C CA . ILE A 1 279 ? 0.902 -13.320 -9.093 1.00 86.38 279 ILE A CA 1
ATOM 2274 C C . ILE A 1 279 ? 0.343 -12.618 -7.851 1.00 86.38 279 ILE A C 1
ATOM 2276 O O . ILE A 1 279 ? -0.201 -11.518 -7.956 1.00 86.38 279 ILE A O 1
ATOM 2280 N N . GLU A 1 280 ? 0.473 -13.211 -6.664 1.00 86.12 280 GLU A N 1
ATOM 2281 C CA . GLU A 1 280 ? -0.000 -12.587 -5.428 1.00 86.12 280 GLU A CA 1
ATOM 2282 C C . GLU A 1 280 ? 0.760 -11.310 -5.072 1.00 86.12 280 GLU A C 1
ATOM 2284 O O . GLU A 1 280 ? 0.133 -10.328 -4.660 1.00 86.12 280 GLU A O 1
ATOM 2289 N N . ASN A 1 281 ? 2.075 -11.274 -5.293 1.00 80.69 281 ASN A N 1
ATOM 2290 C CA . ASN A 1 281 ? 2.873 -10.062 -5.126 1.00 80.69 281 ASN A CA 1
ATOM 2291 C C . ASN A 1 281 ? 2.412 -8.969 -6.100 1.00 80.69 281 ASN A C 1
ATOM 2293 O O . ASN A 1 281 ? 2.160 -7.839 -5.677 1.00 80.69 281 ASN A O 1
ATOM 2297 N N . THR A 1 282 ? 2.218 -9.297 -7.382 1.00 82.44 282 THR A N 1
ATOM 2298 C CA . THR A 1 282 ? 1.716 -8.352 -8.391 1.00 82.44 282 THR A CA 1
ATOM 2299 C C . THR A 1 282 ? 0.325 -7.832 -8.031 1.00 82.44 282 THR A C 1
ATOM 2301 O O . THR A 1 282 ? 0.082 -6.627 -8.087 1.00 82.44 282 THR A O 1
ATOM 2304 N N . LEU A 1 283 ? -0.593 -8.707 -7.612 1.00 85.88 283 LEU A N 1
ATOM 2305 C CA . LEU A 1 283 ? -1.934 -8.308 -7.177 1.00 85.88 283 LEU A CA 1
ATOM 2306 C C . LEU A 1 283 ? -1.895 -7.416 -5.934 1.00 85.88 283 LEU A C 1
ATOM 2308 O O . LEU A 1 283 ? -2.692 -6.484 -5.831 1.00 85.88 283 LEU A O 1
ATOM 2312 N N . THR A 1 284 ? -0.960 -7.667 -5.018 1.00 81.06 284 THR A N 1
ATOM 2313 C CA . THR A 1 284 ? -0.738 -6.820 -3.840 1.00 81.06 284 THR A CA 1
ATOM 2314 C C . THR A 1 284 ? -0.284 -5.421 -4.258 1.00 81.06 284 THR A C 1
ATOM 2316 O O . THR A 1 284 ? -0.862 -4.435 -3.801 1.00 81.06 284 THR A O 1
ATOM 2319 N N . LEU A 1 285 ? 0.673 -5.319 -5.189 1.00 77.44 285 LEU A N 1
ATOM 2320 C CA . LEU A 1 285 ? 1.149 -4.038 -5.732 1.00 77.44 285 LEU A CA 1
ATOM 2321 C C . LEU A 1 285 ? 0.061 -3.283 -6.515 1.00 77.44 285 LEU A C 1
ATOM 2323 O O . LEU A 1 285 ? -0.024 -2.058 -6.446 1.00 77.44 285 LEU A O 1
ATOM 2327 N N . LEU A 1 286 ? -0.795 -4.003 -7.244 1.00 82.50 286 LEU A N 1
ATOM 2328 C CA . LEU A 1 286 ? -1.906 -3.430 -8.013 1.00 82.50 286 LEU A CA 1
ATOM 2329 C C . LEU A 1 286 ? -3.187 -3.231 -7.191 1.00 82.50 286 LEU A C 1
ATOM 2331 O O . LEU A 1 286 ? -4.185 -2.744 -7.729 1.00 82.50 286 LEU A O 1
ATOM 2335 N N . GLY A 1 287 ? -3.170 -3.563 -5.898 1.00 82.69 287 GLY A N 1
ATOM 2336 C CA . GLY A 1 287 ? -4.345 -3.524 -5.028 1.00 82.69 287 GLY A CA 1
ATOM 2337 C C . GLY A 1 287 ? -5.050 -2.166 -5.020 1.00 82.69 287 GLY A C 1
ATOM 2338 O O . GLY A 1 287 ? -6.278 -2.112 -4.985 1.00 82.69 287 GLY A O 1
ATOM 2339 N N . TYR A 1 288 ? -4.296 -1.070 -5.136 1.00 78.31 288 TYR A N 1
ATOM 2340 C CA . TYR A 1 288 ? -4.861 0.279 -5.208 1.00 78.31 288 TYR A CA 1
ATOM 2341 C C . TYR A 1 288 ? -5.707 0.497 -6.462 1.00 78.31 288 TYR A C 1
ATOM 2343 O O . TYR A 1 288 ? -6.841 0.954 -6.356 1.00 78.31 288 TYR A O 1
ATOM 2351 N N . LYS A 1 289 ? -5.213 0.075 -7.634 1.00 80.00 289 LYS A N 1
ATOM 2352 C CA . LYS A 1 289 ? -5.942 0.196 -8.905 1.00 80.00 289 LYS A CA 1
ATOM 2353 C C . LYS A 1 289 ? -7.207 -0.651 -8.903 1.00 80.00 289 LYS A C 1
ATOM 2355 O O . LYS A 1 289 ? -8.212 -0.256 -9.486 1.00 80.00 289 LYS A O 1
ATOM 2360 N N . ILE A 1 290 ? -7.144 -1.822 -8.268 1.00 87.00 290 ILE A N 1
ATOM 2361 C CA . ILE A 1 290 ? -8.285 -2.732 -8.122 1.00 87.00 290 ILE A CA 1
ATOM 2362 C C . ILE A 1 290 ? -9.378 -2.064 -7.282 1.00 87.00 290 ILE A C 1
ATOM 2364 O O . ILE A 1 290 ? -10.536 -2.057 -7.696 1.00 87.00 290 ILE A O 1
ATOM 2368 N N . ARG A 1 291 ? -9.007 -1.459 -6.144 1.00 82.25 291 ARG A N 1
ATOM 2369 C CA . ARG A 1 291 ? -9.936 -0.733 -5.264 1.00 82.25 291 ARG A CA 1
ATOM 2370 C C . ARG A 1 291 ? -10.517 0.509 -5.933 1.00 82.25 291 ARG A C 1
ATOM 2372 O O . ARG A 1 291 ? -11.729 0.666 -5.951 1.00 82.25 291 ARG A O 1
ATOM 2379 N N . GLU A 1 292 ? -9.671 1.352 -6.520 1.00 80.12 292 GLU A N 1
ATOM 2380 C CA . GLU A 1 292 ? -10.076 2.605 -7.173 1.00 80.12 292 GLU A CA 1
ATOM 2381 C C . GLU A 1 292 ? -11.096 2.371 -8.297 1.00 80.12 292 GLU A C 1
ATOM 2383 O O . GLU A 1 292 ? -12.026 3.151 -8.479 1.00 80.12 292 GLU A O 1
ATOM 2388 N N . LYS A 1 293 ? -10.958 1.258 -9.027 1.00 88.19 293 LYS A N 1
ATOM 2389 C CA . LYS A 1 293 ? -11.848 0.892 -10.136 1.00 88.19 293 LYS A CA 1
ATOM 2390 C C . LYS A 1 293 ? -12.975 -0.072 -9.750 1.00 88.19 293 LYS A C 1
ATOM 2392 O O . LYS A 1 293 ? -13.665 -0.549 -10.647 1.00 88.19 293 LYS A O 1
ATOM 2397 N N . ASN A 1 294 ? -13.162 -0.380 -8.462 1.00 87.62 294 ASN A N 1
ATOM 2398 C CA . ASN A 1 294 ? -14.156 -1.348 -7.971 1.00 87.62 294 ASN A CA 1
ATOM 2399 C C . ASN A 1 294 ? -14.121 -2.704 -8.708 1.00 87.62 294 ASN A C 1
ATOM 2401 O O . ASN A 1 294 ? -15.152 -3.266 -9.080 1.00 87.62 294 ASN A O 1
ATOM 2405 N N . ILE A 1 295 ? -12.921 -3.242 -8.941 1.00 91.88 295 ILE A N 1
ATOM 2406 C CA . ILE A 1 295 ? -12.739 -4.508 -9.660 1.00 91.88 295 ILE A CA 1
ATOM 2407 C C . ILE A 1 295 ? -12.930 -5.688 -8.697 1.00 91.88 295 ILE A C 1
ATOM 2409 O O . ILE A 1 295 ? -12.270 -5.770 -7.662 1.00 91.88 295 ILE A O 1
ATOM 2413 N N . SER A 1 296 ? -13.789 -6.644 -9.068 1.00 88.88 296 SER A N 1
ATOM 2414 C CA . SER A 1 296 ? -13.931 -7.919 -8.353 1.00 88.88 296 SER A CA 1
ATOM 2415 C C . SER A 1 296 ? -12.916 -8.942 -8.863 1.00 88.88 296 SER A C 1
ATOM 2417 O O . SER A 1 296 ? -12.809 -9.173 -10.068 1.00 88.88 296 SER A O 1
ATOM 2419 N N . LEU A 1 297 ? -12.167 -9.559 -7.948 1.00 88.81 297 LEU A N 1
ATOM 2420 C CA . LEU A 1 297 ? -11.107 -10.509 -8.272 1.00 88.81 297 LEU A CA 1
ATOM 2421 C C . LEU A 1 297 ? -11.503 -11.929 -7.850 1.00 88.81 297 LEU A C 1
ATOM 2423 O O . LEU A 1 297 ? -11.721 -12.193 -6.668 1.00 88.81 297 LEU A O 1
ATOM 2427 N N . LYS A 1 298 ? -11.534 -12.864 -8.805 1.00 92.12 298 LYS A N 1
ATOM 2428 C CA . LYS A 1 298 ? -11.717 -14.299 -8.546 1.00 92.12 298 LYS A CA 1
ATOM 2429 C C . LYS A 1 298 ? -10.393 -15.024 -8.779 1.00 92.12 298 LYS A C 1
ATOM 2431 O O . LYS A 1 298 ? -9.920 -15.088 -9.909 1.00 92.12 298 LYS A O 1
ATOM 2436 N N . LYS A 1 299 ? -9.798 -15.567 -7.714 1.00 89.12 299 LYS A N 1
ATOM 2437 C CA . LYS A 1 299 ? -8.579 -16.385 -7.798 1.00 89.12 299 LYS A CA 1
ATOM 2438 C C . LYS A 1 299 ? -8.956 -17.847 -8.041 1.00 89.12 299 LYS A C 1
ATOM 2440 O O . LYS A 1 299 ? -9.855 -18.376 -7.391 1.00 89.12 299 LYS A O 1
ATOM 2445 N N . SER A 1 300 ? -8.299 -18.500 -8.990 1.00 89.12 300 SER A N 1
ATOM 2446 C CA . SER A 1 300 ? -8.461 -19.931 -9.265 1.00 89.12 300 SER A CA 1
ATOM 2447 C C . SER A 1 300 ? -7.085 -20.498 -9.587 1.00 89.12 300 SER A C 1
ATOM 2449 O O . SER A 1 300 ? -6.654 -20.478 -10.735 1.00 89.12 300 SER A O 1
ATOM 2451 N N . PHE A 1 301 ? -6.369 -20.900 -8.539 1.00 87.31 301 PHE A N 1
ATOM 2452 C CA . PHE A 1 301 ? -5.019 -21.451 -8.627 1.00 87.31 301 PHE A CA 1
ATOM 2453 C C . PHE A 1 301 ? -5.070 -22.979 -8.607 1.00 87.31 301 PHE A C 1
ATOM 2455 O O . PHE A 1 301 ? -5.974 -23.562 -8.006 1.00 87.31 301 PHE A O 1
ATOM 2462 N N . CYS A 1 302 ? -4.118 -23.630 -9.274 1.00 87.94 302 CYS A N 1
ATOM 2463 C CA . CYS A 1 302 ? -3.909 -25.064 -9.094 1.00 87.94 302 CYS A CA 1
ATOM 2464 C C . CYS A 1 302 ? -3.172 -25.303 -7.770 1.00 87.94 302 CYS A C 1
ATOM 2466 O O . CYS A 1 302 ? -2.327 -24.502 -7.394 1.00 87.94 302 CYS A O 1
ATOM 2468 N N . ASN A 1 303 ? -3.454 -26.396 -7.064 1.00 81.88 303 ASN A N 1
ATOM 2469 C CA . ASN A 1 303 ? -2.834 -26.628 -5.753 1.00 81.88 303 ASN A CA 1
ATOM 2470 C C . ASN A 1 303 ? -1.395 -27.171 -5.852 1.00 81.88 303 ASN A C 1
ATOM 2472 O O . ASN A 1 303 ? -0.591 -26.904 -4.967 1.00 81.88 303 ASN A O 1
ATOM 2476 N N . ASP A 1 304 ? -1.054 -27.848 -6.955 1.00 83.12 304 ASP A N 1
ATOM 2477 C CA . ASP A 1 304 ? 0.186 -28.628 -7.089 1.00 83.12 304 ASP A CA 1
ATOM 2478 C C . ASP A 1 304 ? 1.101 -28.086 -8.201 1.00 83.12 304 ASP A C 1
ATOM 2480 O O . ASP A 1 304 ? 1.528 -28.813 -9.102 1.00 83.12 304 ASP A O 1
ATOM 2484 N N . LEU A 1 305 ? 1.376 -26.779 -8.191 1.00 81.12 305 LEU A N 1
ATOM 2485 C CA . LEU A 1 305 ? 2.276 -26.183 -9.178 1.00 81.12 305 LEU A CA 1
ATOM 2486 C C . LEU A 1 305 ? 3.743 -26.439 -8.799 1.00 81.12 305 LEU A C 1
ATOM 2488 O O . LEU A 1 305 ? 4.199 -26.047 -7.727 1.00 81.12 305 LEU A O 1
ATOM 2492 N N . ILE A 1 306 ? 4.498 -27.062 -9.703 1.00 87.38 306 ILE A N 1
ATOM 2493 C CA . ILE A 1 306 ? 5.955 -27.196 -9.577 1.00 87.38 306 ILE A CA 1
ATOM 2494 C C . ILE A 1 306 ? 6.658 -25.851 -9.804 1.00 87.38 306 ILE A C 1
ATOM 2496 O O . ILE A 1 306 ? 6.176 -25.007 -10.559 1.00 87.38 306 ILE A O 1
ATOM 2500 N N . LEU A 1 307 ? 7.838 -25.673 -9.203 1.00 86.94 307 LEU A N 1
ATOM 2501 C CA . LEU A 1 307 ? 8.696 -24.523 -9.499 1.00 86.94 307 LEU A CA 1
ATOM 2502 C C . LEU A 1 307 ? 9.105 -24.553 -10.975 1.00 86.94 307 LEU A C 1
ATOM 2504 O O . LEU A 1 307 ? 9.683 -25.537 -11.445 1.00 86.94 307 LEU A O 1
ATOM 2508 N N . ILE A 1 308 ? 8.829 -23.471 -11.700 1.00 86.25 308 ILE A N 1
ATOM 2509 C CA . ILE A 1 308 ? 9.183 -23.353 -13.117 1.00 86.25 308 ILE A CA 1
ATOM 2510 C C . ILE A 1 308 ? 10.433 -22.499 -13.299 1.00 86.25 308 ILE A C 1
ATOM 2512 O O . ILE A 1 308 ? 10.669 -21.562 -12.547 1.00 86.25 308 ILE A O 1
ATOM 2516 N N . GLN A 1 309 ? 11.228 -22.798 -14.325 1.00 84.88 309 GLN A N 1
ATOM 2517 C CA . GLN A 1 309 ? 12.375 -21.971 -14.700 1.00 84.88 309 GLN A CA 1
ATOM 2518 C C . GLN A 1 309 ? 11.895 -20.736 -15.469 1.00 84.88 309 GLN A C 1
ATOM 2520 O O . GLN A 1 309 ? 11.650 -20.813 -16.678 1.00 84.88 309 GLN A O 1
ATOM 2525 N N . ALA A 1 310 ? 11.763 -19.608 -14.777 1.00 75.50 310 ALA A N 1
ATOM 2526 C CA . ALA A 1 310 ? 11.274 -18.350 -15.335 1.00 75.50 310 ALA A CA 1
ATOM 2527 C C . ALA A 1 310 ? 12.312 -17.233 -15.186 1.00 75.50 310 ALA A C 1
ATOM 2529 O O . ALA A 1 310 ? 13.114 -17.234 -14.254 1.00 75.50 310 ALA A O 1
ATOM 2530 N N . TYR A 1 311 ? 12.293 -16.273 -16.114 1.00 67.38 311 TYR A N 1
ATOM 2531 C CA . TYR A 1 311 ? 12.918 -14.978 -15.857 1.00 67.38 311 TYR A CA 1
ATOM 2532 C C . TYR A 1 311 ? 12.056 -14.265 -14.827 1.00 67.38 311 TYR A C 1
ATOM 2534 O O . TYR A 1 311 ? 10.844 -14.170 -15.013 1.00 67.38 311 TYR A O 1
ATOM 2542 N N . ILE A 1 312 ? 12.671 -13.825 -13.739 1.00 61.25 312 ILE A N 1
ATOM 2543 C CA . ILE A 1 312 ? 11.949 -13.145 -12.677 1.00 61.25 312 ILE A CA 1
ATOM 2544 C C . ILE A 1 312 ? 11.772 -11.676 -13.103 1.00 61.25 312 ILE A C 1
ATOM 2546 O O . ILE A 1 312 ? 12.745 -11.042 -13.509 1.00 61.25 312 ILE A O 1
ATOM 2550 N N . GLY A 1 313 ? 10.547 -11.143 -13.050 1.00 52.81 313 GLY A N 1
ATOM 2551 C CA . GLY A 1 313 ? 10.240 -9.748 -13.411 1.00 52.81 313 GLY A CA 1
ATOM 2552 C C . GLY A 1 313 ? 8.766 -9.507 -13.677 1.00 52.81 313 GLY A C 1
ATOM 2553 O O . GLY A 1 313 ? 8.257 -10.116 -14.642 1.00 52.81 313 GLY A O 1
#

Secondary structure (DSSP, 8-state):
-EEEEEEEEEEEEEETTEEEEEEEEESSTTTTTEESS-TT----S--SEEEEEEEEEEEE--GGGHHHHHHH-HHHHHHHHHHHHHHHHHHHHHHHHHHHHHHHHHHHHHHHHHHHHHHHHHHHHHHHHHHHHHHHHHHHHHHHHTT--HHHHHHHHHHHHHHHTSPPP---HHHHHHHHHHHHHHHHHTT----HHHHHHHHHTT--HHHHHHHHTTS-HHHHHHHHHHHHHHHHHHHHHHHHHHHHHHHHHHHHHHHHHHHHTT--SEEEE-HHHHHHHHHHHTHHHHHHTT--------S-PPPEEEE--

Radius of gyration: 35.9 Å; Cα contacts (8 Å, |Δi|>4): 281; chains: 1; bounding box: 71×49×104 Å

Nearest PDB structures (foldseek):
  8i21-assembly1_B  TM=3.467E-01  e=5.392E+00  Saccharomyces cerevisiae S288C
  6ixf-assembly1_A  TM=2.307E-01  e=3.924E+00  Homo sapiens
  5xg2-assembly1_A  TM=3.077E-01  e=8.686E+00  Pyrococcus yayanosii CH1

Mean predicted aligned error: 11.53 Å

Foldseek 3Di:
DKAWPAAKKWWFADDPNDTDTQDMAGCDLQQNSDDDDAPPDPDPDDRTDIHTDPDIDMDDDDPVCRVVCCVVDVPVSVSVVVNVVSSVVSVVVVVVVVVVVVVLVVLVVLLVVVLVVLVVLLVVLVVVLVVLVVVLVVLVVVCVVVVPDVVLVVLVVVVLVVLVPDPDDDDDPVRLVVQLVQLQVLCVVLVADRDSLLSNLCSNSPDHSVNLVVSCVVDDSVCSNSSSVSVSSVSVSVVSVVSNVVSVVLSVLSVVLSVQLVVLPPDPFWDQDDVVVVVVSVCSSCVVVCVVVVNDDDDDDDPDDGGDRDRGD

Solvent-accessible surface area (backbone atoms only — not comparable to full-atom values): 17827 Å² total; per-residue (Å²): 52,37,37,31,72,42,48,36,34,42,30,25,31,75,58,95,89,37,81,39,84,75,48,70,34,30,61,43,96,81,41,59,9,56,44,81,62,53,83,93,56,86,76,88,69,84,82,53,52,75,45,71,58,71,74,68,42,68,50,79,47,64,75,89,48,45,68,59,48,40,75,76,35,53,70,58,50,54,51,52,49,48,41,51,50,54,49,53,51,50,52,53,54,53,50,52,52,49,53,49,54,52,52,49,51,54,48,50,55,53,48,52,54,63,45,48,50,36,51,53,48,40,56,53,42,53,54,52,45,52,55,50,52,55,49,48,52,57,48,50,52,52,40,58,76,66,67,60,59,65,67,59,56,52,52,54,50,52,53,52,54,59,51,72,74,46,85,81,77,87,68,53,75,69,57,46,52,54,48,38,53,49,34,47,54,50,31,54,78,68,74,39,88,82,48,69,70,56,41,48,48,41,45,77,71,65,58,47,50,68,58,54,48,65,61,43,72,82,47,62,76,87,51,44,59,62,51,51,54,47,48,45,53,51,53,46,47,54,49,44,53,52,54,38,51,52,33,50,50,50,45,53,51,54,54,49,39,50,53,48,56,65,56,26,67,73,47,99,50,67,39,81,37,59,65,67,62,50,52,50,34,52,50,59,74,42,40,63,62,35,59,79,66,70,59,85,84,85,89,84,78,78,92,83,74,71,69,40,77,36,68,46,110